Protein AF-A0A524P8Y7-F1 (afdb_monomer)

Mean predicted aligned error: 10.98 Å

Structure (mmCIF, N/CA/C/O backbone):
data_AF-A0A524P8Y7-F1
#
_entry.id   AF-A0A524P8Y7-F1
#
loop_
_atom_site.group_PDB
_atom_site.id
_atom_site.type_symbol
_atom_site.label_atom_id
_atom_site.label_alt_id
_atom_site.label_comp_id
_atom_site.label_asym_id
_atom_site.label_entity_id
_atom_site.label_seq_id
_atom_site.pdbx_PDB_ins_code
_atom_site.Cartn_x
_atom_site.Cartn_y
_atom_site.Cartn_z
_atom_site.occupancy
_atom_site.B_iso_or_equiv
_atom_site.auth_seq_id
_atom_site.auth_comp_id
_atom_site.auth_asym_id
_atom_site.auth_atom_id
_atom_site.pdbx_PDB_model_num
ATOM 1 N N . MET A 1 1 ? 17.507 -34.623 -24.590 1.00 37.56 1 MET A N 1
ATOM 2 C CA . MET A 1 1 ? 16.478 -35.409 -23.875 1.00 37.56 1 MET A CA 1
ATOM 3 C C . MET A 1 1 ? 15.121 -35.000 -24.409 1.00 37.56 1 MET A C 1
ATOM 5 O O . MET A 1 1 ? 14.935 -33.832 -24.714 1.00 37.56 1 MET A O 1
ATOM 9 N N . ALA A 1 2 ? 14.273 -35.985 -24.678 1.00 29.69 2 ALA A N 1
ATOM 10 C CA . ALA A 1 2 ? 13.139 -35.900 -25.587 1.00 29.69 2 ALA A CA 1
ATOM 11 C C . ALA A 1 2 ? 11.908 -35.207 -24.977 1.00 29.69 2 ALA A C 1
ATOM 13 O O . ALA A 1 2 ? 11.572 -35.438 -23.821 1.00 29.69 2 ALA A O 1
ATOM 14 N N . TYR A 1 3 ? 11.228 -34.410 -25.802 1.00 27.30 3 TYR A N 1
ATOM 15 C CA . TYR A 1 3 ? 9.885 -33.879 -25.569 1.00 27.30 3 TYR A CA 1
ATOM 16 C C . TYR A 1 3 ? 8.842 -35.007 -25.638 1.00 27.30 3 TYR A C 1
ATOM 18 O O . TYR A 1 3 ? 8.810 -35.749 -26.621 1.00 27.30 3 TYR A O 1
ATOM 26 N N . ALA A 1 4 ? 7.957 -35.103 -24.643 1.00 31.16 4 ALA A N 1
ATOM 27 C CA . ALA A 1 4 ? 6.797 -35.996 -24.653 1.00 31.16 4 ALA A CA 1
ATOM 28 C C . ALA A 1 4 ? 5.496 -35.195 -24.854 1.00 31.16 4 ALA A C 1
ATOM 30 O O . ALA A 1 4 ? 5.194 -34.278 -24.097 1.00 31.16 4 ALA A O 1
ATOM 31 N N . ARG A 1 5 ? 4.743 -35.548 -25.904 1.00 33.03 5 ARG A N 1
ATOM 32 C CA . ARG A 1 5 ? 3.369 -35.093 -26.189 1.00 33.03 5 ARG A CA 1
ATOM 33 C C . ARG A 1 5 ? 2.336 -35.946 -25.424 1.00 33.03 5 ARG A C 1
ATOM 35 O O . ARG A 1 5 ? 2.629 -37.109 -25.148 1.00 33.03 5 ARG A O 1
ATOM 42 N N . PRO A 1 6 ? 1.124 -35.421 -25.156 1.00 36.06 6 PRO A N 1
ATOM 43 C CA . PRO A 1 6 ? 0.044 -36.150 -24.487 1.00 36.06 6 PRO A CA 1
ATOM 44 C C . PRO A 1 6 ? -0.715 -37.090 -25.448 1.00 36.06 6 PRO A C 1
ATOM 46 O O . PRO A 1 6 ? -0.673 -36.882 -26.667 1.00 36.06 6 PRO A O 1
ATOM 49 N N . PRO A 1 7 ? -1.438 -38.107 -24.938 1.00 39.62 7 PRO A N 1
ATOM 50 C CA . PRO A 1 7 ? -2.218 -39.007 -25.778 1.00 39.62 7 PRO A CA 1
ATOM 51 C C . PRO A 1 7 ? -3.584 -38.421 -26.169 1.00 39.62 7 PRO A C 1
ATOM 53 O O . PRO A 1 7 ? -4.261 -37.763 -25.384 1.00 39.62 7 PRO A O 1
ATOM 56 N N . THR A 1 8 ? -3.993 -38.732 -27.401 1.00 35.16 8 THR A N 1
ATOM 57 C CA . THR A 1 8 ? -5.343 -38.559 -27.959 1.00 35.16 8 THR A CA 1
ATOM 58 C C . THR A 1 8 ? -5.900 -39.922 -28.377 1.00 35.16 8 THR A C 1
ATOM 60 O O . THR A 1 8 ? -5.144 -40.793 -28.807 1.00 35.16 8 THR A O 1
ATOM 63 N N . SER A 1 9 ? -7.218 -40.088 -28.237 1.00 36.25 9 SER A N 1
ATOM 64 C CA . SER A 1 9 ? -8.164 -41.046 -28.867 1.00 36.25 9 SER A CA 1
ATOM 65 C C . SER A 1 9 ? -9.264 -41.335 -27.834 1.00 36.25 9 SER A C 1
ATOM 67 O O . SER A 1 9 ? -8.968 -41.412 -26.651 1.00 36.25 9 SER A O 1
ATOM 69 N N . GLY A 1 10 ? -10.556 -41.460 -28.122 1.00 33.94 10 GLY A N 1
ATOM 70 C CA . GLY A 1 10 ? -11.367 -41.593 -29.334 1.00 33.94 10 GLY A CA 1
ATOM 71 C C . GLY A 1 10 ? -12.770 -42.089 -28.884 1.00 33.94 10 GLY A C 1
ATOM 72 O O . GLY A 1 10 ? -12.918 -42.432 -27.712 1.00 33.94 10 GLY A O 1
ATOM 73 N N . PRO A 1 11 ? -13.808 -42.089 -29.743 1.00 46.72 11 PRO A N 1
ATOM 74 C CA . PRO A 1 11 ? -15.219 -42.031 -29.324 1.00 46.72 11 PRO A CA 1
ATOM 75 C C . PRO A 1 11 ? -15.979 -43.380 -29.334 1.00 46.72 11 PRO A C 1
ATOM 77 O O . PRO A 1 11 ? -15.562 -44.327 -29.993 1.00 46.72 11 PRO A O 1
ATOM 80 N N . GLY A 1 12 ? -17.155 -43.405 -28.685 1.00 30.30 12 GLY A N 1
ATOM 81 C CA . GLY A 1 12 ? -18.181 -44.475 -28.701 1.00 30.30 12 GLY A CA 1
ATOM 82 C C . GLY A 1 12 ? -18.646 -44.796 -27.270 1.00 30.30 12 GLY A C 1
ATOM 83 O O . GLY A 1 12 ? -17.810 -44.876 -26.387 1.00 30.30 12 GLY A O 1
ATOM 84 N N . GLU A 1 13 ? -19.919 -44.916 -26.894 1.00 33.19 13 GLU A N 1
ATOM 85 C CA . GLU A 1 13 ? -21.109 -45.401 -27.594 1.00 33.19 13 GLU A CA 1
ATOM 86 C C . GLU A 1 13 ? -22.388 -44.719 -27.070 1.00 33.19 13 GLU A C 1
ATOM 88 O O . GLU A 1 13 ? -22.480 -44.285 -25.922 1.00 33.19 13 GLU A O 1
ATOM 93 N N . ALA A 1 14 ? -23.403 -44.673 -27.933 1.00 34.66 14 ALA A N 1
ATOM 94 C CA . ALA A 1 14 ? -24.769 -44.299 -27.600 1.00 34.66 14 ALA A CA 1
ATOM 95 C C . ALA A 1 14 ? -25.513 -45.465 -26.926 1.00 34.66 14 ALA A C 1
ATOM 97 O O . ALA A 1 14 ? -25.485 -46.589 -27.422 1.00 34.66 14 ALA A O 1
ATOM 98 N N . VAL A 1 15 ? -26.281 -45.171 -25.874 1.00 36.78 15 VAL A N 1
ATOM 99 C CA . VAL A 1 15 ? -27.328 -46.065 -25.360 1.00 36.78 15 VAL A CA 1
ATOM 100 C C . VAL A 1 15 ? -28.661 -45.336 -25.448 1.00 36.78 15 VAL A C 1
ATOM 102 O O . VAL A 1 15 ? -28.836 -44.240 -24.919 1.00 36.78 15 VAL A O 1
ATOM 105 N N . THR A 1 16 ? -29.602 -45.950 -26.161 1.00 34.72 16 THR A N 1
ATOM 106 C CA . THR A 1 16 ? -30.975 -45.477 -26.334 1.00 34.72 16 THR A CA 1
ATOM 107 C C . THR A 1 16 ? -31.950 -46.239 -25.435 1.00 34.72 16 THR A C 1
ATOM 109 O O . THR A 1 16 ? -31.831 -47.443 -25.235 1.00 34.72 16 THR A O 1
ATOM 112 N N . ALA A 1 17 ? -32.979 -45.491 -25.026 1.00 31.41 17 ALA A N 1
ATOM 113 C CA . ALA A 1 17 ? -34.344 -45.894 -24.680 1.00 31.41 17 ALA A CA 1
ATOM 114 C C . ALA A 1 17 ? -34.622 -46.588 -23.330 1.00 31.41 17 ALA A C 1
ATOM 116 O O . ALA A 1 17 ? -34.314 -47.757 -23.123 1.00 31.41 17 ALA A O 1
ATOM 117 N N . ARG A 1 18 ? -35.479 -45.941 -22.521 1.00 33.25 18 ARG A N 1
ATOM 118 C CA . ARG A 1 18 ? -36.914 -46.294 -22.452 1.00 33.25 18 ARG A CA 1
ATOM 119 C C . ARG A 1 18 ? -37.749 -45.213 -21.757 1.00 33.25 18 ARG A C 1
ATOM 121 O O . ARG A 1 18 ? -37.379 -44.681 -20.719 1.00 33.25 18 ARG A O 1
ATOM 128 N N . CYS A 1 19 ? -38.898 -44.932 -22.370 1.00 31.66 19 CYS A N 1
ATOM 129 C CA . CYS A 1 19 ? -40.010 -44.170 -21.814 1.00 31.66 19 CYS A CA 1
ATOM 130 C C . CYS A 1 19 ? -40.628 -44.896 -20.613 1.00 31.66 19 CYS A C 1
ATOM 132 O O . CYS A 1 19 ? -40.847 -46.104 -20.683 1.00 31.66 19 CYS A O 1
ATOM 134 N N . SER A 1 20 ? -41.031 -44.141 -19.594 1.00 35.34 20 SER A N 1
ATOM 135 C CA . SER A 1 20 ? -42.229 -44.461 -18.818 1.00 35.34 20 SER A CA 1
ATOM 136 C C . SER A 1 20 ? -42.841 -43.176 -18.276 1.00 35.34 20 SER A C 1
ATOM 138 O O . SER A 1 20 ? -42.201 -42.405 -17.566 1.00 35.34 20 SER A O 1
ATOM 140 N N . SER A 1 21 ? -44.077 -42.936 -18.689 1.00 36.38 21 SER A N 1
ATOM 141 C CA . SER A 1 21 ? -44.908 -41.802 -18.316 1.00 36.38 21 SER A CA 1
ATOM 142 C C . SER A 1 21 ? -45.448 -41.981 -16.898 1.00 36.38 21 SER A C 1
ATOM 144 O O . SER A 1 21 ? -46.067 -43.001 -16.607 1.00 36.38 21 SER A O 1
ATOM 146 N N . VAL A 1 22 ? -45.306 -40.962 -16.051 1.00 37.41 22 VAL A N 1
ATOM 147 C CA . VAL A 1 22 ? -46.181 -40.764 -14.889 1.00 37.41 22 VAL A CA 1
ATOM 148 C C . VAL A 1 22 ? -46.621 -39.306 -14.900 1.00 37.41 22 VAL A C 1
ATOM 150 O O . VAL A 1 22 ? -45.844 -38.389 -14.656 1.00 37.41 22 VAL A O 1
ATOM 153 N N . VAL A 1 23 ? -47.884 -39.111 -15.259 1.00 40.53 23 VAL A N 1
ATOM 154 C CA . VAL A 1 23 ? -48.625 -37.856 -15.146 1.00 40.53 23 VAL A CA 1
ATOM 155 C C . VAL A 1 23 ? -49.186 -37.795 -13.735 1.00 40.53 23 VAL A C 1
ATOM 157 O O . VAL A 1 23 ? -50.023 -38.641 -13.434 1.00 40.53 23 VAL A O 1
ATOM 160 N N . THR A 1 24 ? -48.829 -36.808 -12.902 1.00 36.06 24 THR A N 1
ATOM 161 C CA . THR A 1 24 ? -49.796 -36.186 -11.970 1.00 36.06 24 THR A CA 1
ATOM 162 C C . THR A 1 24 ? -49.327 -34.827 -11.417 1.00 36.06 24 THR A C 1
ATOM 164 O O . THR A 1 24 ? -48.249 -34.718 -10.848 1.00 36.06 24 THR A O 1
ATOM 167 N N . ALA A 1 25 ? -50.227 -33.842 -11.539 1.00 35.28 25 ALA A N 1
ATOM 168 C CA . ALA A 1 25 ? -50.437 -32.639 -10.718 1.00 35.28 25 ALA A CA 1
ATOM 169 C C . ALA A 1 25 ? -49.354 -31.536 -10.655 1.00 35.28 25 ALA A C 1
ATOM 171 O O . ALA A 1 25 ? -48.524 -31.496 -9.752 1.00 35.28 25 ALA A O 1
ATOM 172 N N . LEU A 1 26 ? -49.497 -30.525 -11.527 1.00 34.62 26 LEU A N 1
ATOM 173 C CA . LEU A 1 26 ? -49.048 -29.160 -11.228 1.00 34.62 26 LEU A CA 1
ATOM 174 C C . LEU A 1 26 ? -49.989 -28.532 -10.186 1.00 34.62 26 LEU A C 1
ATOM 176 O O . LEU A 1 26 ? -51.157 -28.278 -10.480 1.00 34.62 26 LEU A O 1
ATOM 180 N N . ALA A 1 27 ? -49.462 -28.220 -9.004 1.00 40.09 27 ALA A N 1
ATOM 181 C CA . ALA A 1 27 ? -50.010 -27.184 -8.138 1.00 40.09 27 ALA A CA 1
ATOM 182 C C . ALA A 1 27 ? -49.256 -25.880 -8.433 1.00 40.09 27 ALA A C 1
ATOM 184 O O . ALA A 1 27 ? -48.051 -25.783 -8.205 1.00 40.09 27 ALA A O 1
ATOM 185 N N . ALA A 1 28 ? -49.956 -24.891 -8.987 1.00 38.41 28 ALA A N 1
ATOM 186 C CA . ALA A 1 28 ? -49.413 -23.560 -9.221 1.00 38.41 28 ALA A CA 1
ATOM 187 C C . ALA A 1 28 ? -49.310 -22.811 -7.884 1.00 38.41 28 ALA A C 1
ATOM 189 O O . ALA A 1 28 ? -50.306 -22.308 -7.367 1.00 38.41 28 ALA A O 1
ATOM 190 N N . VAL A 1 29 ? -48.103 -22.739 -7.323 1.00 42.44 29 VAL A N 1
ATOM 191 C CA . VAL A 1 29 ? -47.769 -21.758 -6.288 1.00 42.44 29 VAL A CA 1
ATOM 192 C C . VAL A 1 29 ? -47.323 -20.500 -7.023 1.00 42.44 29 VAL A C 1
ATOM 194 O O . VAL A 1 29 ? -46.252 -20.470 -7.625 1.00 42.44 29 VAL A O 1
ATOM 197 N N . ALA A 1 30 ? -48.170 -19.472 -7.019 1.00 42.19 30 ALA A N 1
ATOM 198 C CA . ALA A 1 30 ? -47.791 -18.139 -7.461 1.00 42.19 30 ALA A CA 1
ATOM 199 C C . ALA A 1 30 ? -46.758 -17.578 -6.471 1.00 42.19 30 ALA A C 1
ATOM 201 O O . ALA A 1 30 ? -47.113 -17.011 -5.438 1.00 42.19 30 ALA A O 1
ATOM 202 N N . ALA A 1 31 ? -45.473 -17.783 -6.758 1.00 40.78 31 ALA A N 1
ATOM 203 C CA . ALA A 1 31 ? -44.409 -17.044 -6.102 1.00 40.78 31 ALA A CA 1
ATOM 204 C C . ALA A 1 31 ? -44.508 -15.591 -6.576 1.00 40.78 31 ALA A C 1
ATOM 206 O O . ALA 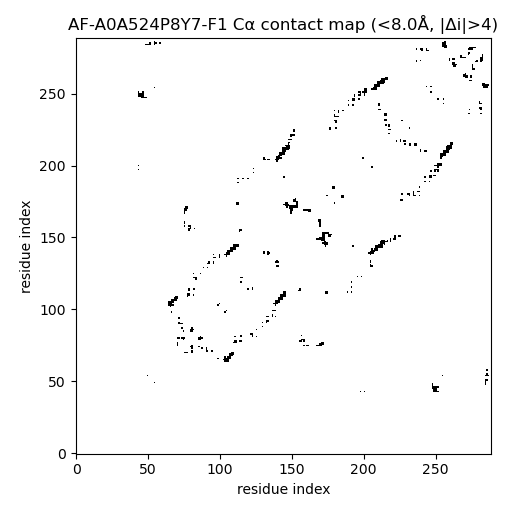A 1 31 ? -44.326 -15.294 -7.756 1.00 40.78 31 ALA A O 1
ATOM 207 N N . LEU A 1 32 ? -44.844 -14.691 -5.653 1.00 44.72 32 LEU A N 1
ATOM 208 C CA . LEU A 1 32 ? -44.665 -13.258 -5.835 1.00 44.72 32 LEU A CA 1
ATOM 209 C C . LEU A 1 32 ? -43.162 -13.012 -6.006 1.00 44.72 32 LEU A C 1
ATOM 211 O O . LEU A 1 32 ? -42.429 -12.884 -5.029 1.00 44.72 32 LEU A O 1
ATOM 215 N N . SER A 1 33 ? -42.695 -12.993 -7.254 1.00 46.38 33 SER A N 1
ATOM 216 C CA . SER A 1 33 ? -41.396 -12.440 -7.617 1.00 46.38 33 SER A CA 1
ATOM 217 C C . SER A 1 33 ? -41.443 -10.941 -7.342 1.00 46.38 33 SER A C 1
ATOM 219 O O . SER A 1 33 ? -41.790 -10.140 -8.206 1.00 46.38 33 SER A O 1
ATOM 221 N N . GLY A 1 34 ? -41.134 -10.564 -6.103 1.00 39.94 34 GLY A N 1
ATOM 222 C CA . GLY A 1 34 ? -40.705 -9.213 -5.801 1.00 39.94 34 GLY A CA 1
ATOM 223 C C . GLY A 1 34 ? -39.405 -8.977 -6.556 1.00 39.94 34 GLY A C 1
ATOM 224 O O . GLY A 1 34 ? -38.362 -9.497 -6.167 1.00 39.94 34 GLY A O 1
ATOM 225 N N . CYS A 1 35 ? -39.471 -8.228 -7.655 1.00 41.00 35 CYS A N 1
ATOM 226 C CA . CYS A 1 35 ? -38.311 -7.548 -8.209 1.00 41.00 35 CYS A CA 1
ATOM 227 C C . CYS A 1 35 ? -37.828 -6.554 -7.150 1.00 41.00 35 CYS A C 1
ATOM 229 O O . CYS A 1 35 ? -38.235 -5.397 -7.143 1.00 41.00 35 CYS A O 1
ATOM 231 N N . GLY A 1 36 ? -37.004 -7.029 -6.218 1.00 39.44 36 GLY A N 1
ATOM 232 C CA . GLY A 1 36 ? -36.140 -6.162 -5.442 1.00 39.44 36 GLY A CA 1
ATOM 233 C C . GLY A 1 36 ? -35.136 -5.579 -6.418 1.00 39.44 36 GLY A C 1
ATOM 234 O O . GLY A 1 36 ? -34.170 -6.241 -6.789 1.00 39.44 36 GLY A O 1
ATOM 235 N N . THR A 1 37 ? -35.400 -4.369 -6.895 1.00 39.19 37 THR A N 1
ATOM 236 C CA . THR A 1 37 ? -34.345 -3.519 -7.425 1.00 39.19 37 THR A CA 1
ATOM 237 C C . THR A 1 37 ? -33.326 -3.383 -6.303 1.00 39.19 37 THR A C 1
ATOM 239 O O . THR A 1 37 ? -33.615 -2.778 -5.274 1.00 39.19 37 THR A O 1
ATOM 242 N N . SER A 1 38 ? -32.167 -4.022 -6.465 1.00 42.78 38 SER A N 1
ATOM 243 C CA . SER A 1 38 ? -30.961 -3.621 -5.752 1.00 42.78 38 SER A CA 1
ATOM 244 C C . SER A 1 38 ? -30.751 -2.161 -6.126 1.00 42.78 38 SER A C 1
ATOM 246 O O . SER A 1 38 ? -30.335 -1.842 -7.236 1.00 42.78 38 SER A O 1
ATOM 248 N N . GLU A 1 39 ? -31.186 -1.272 -5.245 1.00 41.62 39 GLU A N 1
ATOM 249 C CA . GLU A 1 39 ? -30.884 0.141 -5.341 1.00 41.62 39 GLU A CA 1
ATOM 250 C C . GLU A 1 39 ? -29.378 0.219 -5.098 1.00 41.62 39 GLU A C 1
ATOM 252 O O . GLU A 1 39 ? -28.898 -0.058 -3.998 1.00 41.62 39 GLU A O 1
ATOM 257 N N . SER A 1 40 ? -28.615 0.414 -6.175 1.00 51.53 40 SER A N 1
ATOM 258 C CA . SER A 1 40 ? -27.182 0.657 -6.079 1.00 51.53 40 SER A CA 1
ATOM 259 C C . SER A 1 40 ? -26.998 1.848 -5.150 1.00 51.53 40 SER A C 1
ATOM 261 O O . SER A 1 40 ? -27.640 2.880 -5.373 1.00 51.53 40 SER A O 1
ATOM 263 N N . ALA A 1 41 ? -26.163 1.701 -4.121 1.00 55.44 41 ALA A N 1
ATOM 264 C CA . ALA A 1 41 ? -25.809 2.813 -3.252 1.00 55.44 41 ALA A CA 1
ATOM 265 C C . ALA A 1 41 ? -25.418 4.031 -4.115 1.00 55.44 41 ALA A C 1
ATOM 267 O O . ALA A 1 41 ? -24.808 3.845 -5.177 1.00 55.44 41 ALA A O 1
ATOM 268 N N . PRO A 1 42 ? -25.814 5.256 -3.721 1.00 56.44 42 PRO A N 1
ATOM 269 C CA . PRO A 1 42 ? -25.391 6.450 -4.434 1.00 56.44 42 PRO A CA 1
ATOM 270 C C . PRO A 1 42 ? -23.859 6.456 -4.538 1.00 56.44 42 PRO A C 1
ATOM 272 O O . PRO A 1 42 ? -23.190 5.986 -3.613 1.00 56.44 42 PRO A O 1
ATOM 275 N N . PRO A 1 43 ? -23.298 6.928 -5.665 1.00 60.94 43 PRO A N 1
ATOM 276 C CA . PRO A 1 43 ? -21.854 7.013 -5.817 1.00 60.94 43 PRO A CA 1
ATOM 277 C C . PRO A 1 43 ? -21.263 7.831 -4.660 1.00 60.94 43 PRO A C 1
ATOM 279 O O . PRO A 1 43 ? -21.919 8.768 -4.195 1.00 60.94 43 PRO A O 1
ATOM 282 N N . PRO A 1 44 ? -20.060 7.480 -4.178 1.00 70.25 44 PRO A N 1
ATOM 283 C CA . PRO A 1 44 ? -19.445 8.193 -3.072 1.00 70.25 44 PRO A CA 1
ATOM 284 C C . PRO A 1 44 ? -19.302 9.679 -3.411 1.00 70.25 44 PRO A C 1
ATOM 286 O O . PRO A 1 44 ? -18.876 10.042 -4.510 1.00 70.25 44 PRO A O 1
ATOM 289 N N . GLU A 1 45 ? -19.680 10.535 -2.466 1.00 77.50 45 GLU A N 1
ATOM 290 C CA . GLU A 1 45 ? -19.545 11.982 -2.613 1.00 77.50 45 GLU A CA 1
ATOM 291 C C . GLU A 1 45 ? -18.068 12.377 -2.453 1.00 77.50 45 GLU A C 1
ATOM 293 O O . GLU A 1 45 ? -17.437 11.964 -1.475 1.00 77.50 45 GLU A O 1
ATOM 298 N N . PRO A 1 46 ? -17.495 13.174 -3.374 1.00 78.69 46 PRO A N 1
ATOM 299 C CA . PRO A 1 46 ? -16.122 13.646 -3.250 1.00 78.69 46 PRO A CA 1
ATOM 300 C C . PRO A 1 46 ? -15.879 14.369 -1.923 1.00 78.69 46 PRO A C 1
ATOM 302 O O . PRO A 1 46 ? -16.715 15.145 -1.458 1.00 78.69 46 PRO A O 1
ATOM 305 N N . ARG A 1 47 ? -14.703 14.147 -1.333 1.00 78.25 47 ARG A N 1
ATOM 306 C CA . ARG A 1 47 ? -14.296 14.754 -0.064 1.00 78.25 47 ARG A CA 1
ATOM 307 C C . ARG A 1 47 ? -13.188 15.788 -0.269 1.00 78.25 47 ARG A C 1
ATOM 309 O O . ARG A 1 47 ? -12.158 15.489 -0.870 1.00 78.25 47 ARG A O 1
ATOM 316 N N . ASP A 1 48 ? -13.374 16.984 0.283 1.00 74.69 48 ASP A N 1
ATOM 317 C CA . ASP A 1 48 ? -12.330 18.012 0.344 1.00 74.69 48 ASP A CA 1
ATOM 318 C C . ASP A 1 48 ? -11.226 17.648 1.354 1.00 74.69 48 ASP A C 1
ATOM 320 O O . ASP A 1 48 ? -11.423 16.832 2.257 1.00 74.69 48 ASP A O 1
ATOM 324 N N . ARG A 1 49 ? -10.047 18.268 1.218 1.00 73.25 49 ARG A N 1
ATOM 325 C CA . ARG A 1 49 ? -8.938 18.101 2.174 1.00 73.25 49 ARG A CA 1
ATOM 326 C C . ARG A 1 49 ? -9.394 18.456 3.595 1.00 73.25 49 ARG A C 1
ATOM 328 O O . ARG A 1 49 ? -9.944 19.538 3.802 1.00 73.25 49 ARG A O 1
ATOM 335 N N . GLY A 1 50 ? -9.087 17.581 4.556 1.00 68.75 50 GLY A N 1
ATOM 336 C CA . GLY A 1 50 ? -9.400 17.823 5.962 1.00 68.75 50 GLY A CA 1
ATOM 337 C C . GLY A 1 50 ? -8.535 18.920 6.593 1.00 68.75 50 GLY A C 1
ATOM 338 O O . GLY A 1 50 ? -7.405 19.177 6.160 1.00 68.75 50 GLY A O 1
ATOM 339 N N . THR A 1 51 ? -9.053 19.580 7.629 1.00 74.81 51 THR A N 1
ATOM 340 C CA . THR A 1 51 ? -8.262 20.538 8.418 1.00 74.81 51 THR A CA 1
ATOM 341 C C . THR A 1 51 ? -7.342 19.821 9.410 1.00 74.81 51 THR A C 1
ATOM 343 O O . THR A 1 51 ? -7.527 18.649 9.741 1.00 74.81 51 THR A O 1
ATOM 346 N N . VAL A 1 52 ? -6.344 20.539 9.934 1.00 74.44 52 VAL A N 1
ATOM 347 C CA . VAL A 1 52 ? -5.449 20.010 10.979 1.00 74.44 52 VAL A CA 1
ATOM 348 C C . VAL A 1 52 ? -6.239 19.619 12.235 1.00 74.44 52 VAL A C 1
ATOM 350 O O . VAL A 1 52 ? -5.929 18.627 12.888 1.00 74.44 52 VAL A O 1
ATOM 353 N N . GLU A 1 53 ? -7.290 20.362 12.571 1.00 76.62 53 GLU A N 1
ATOM 354 C CA . GLU A 1 53 ? -8.151 20.083 13.720 1.00 76.62 53 GLU A CA 1
ATOM 355 C C . GLU A 1 53 ? -8.973 18.804 13.519 1.00 76.62 53 GLU A C 1
ATOM 357 O O . GLU A 1 53 ? -9.154 18.036 14.467 1.00 76.62 53 GLU A O 1
ATOM 362 N N . GLU A 1 54 ? -9.443 18.542 12.296 1.00 79.19 54 GLU A N 1
ATOM 363 C CA . GLU A 1 54 ? -10.138 17.297 11.954 1.00 79.19 54 GLU A CA 1
ATOM 364 C C . GLU A 1 54 ? -9.197 16.093 12.079 1.00 79.19 54 GLU A C 1
ATOM 366 O O . GLU A 1 54 ? -9.568 15.087 12.686 1.00 79.19 54 GLU A O 1
ATOM 371 N N . ALA A 1 55 ? -7.954 16.233 11.606 1.00 78.00 55 ALA A N 1
ATOM 372 C CA . ALA A 1 55 ? -6.891 15.240 11.760 1.00 78.00 55 ALA A CA 1
ATOM 373 C C . ALA A 1 55 ? -6.622 14.897 13.233 1.00 78.00 55 ALA A C 1
ATOM 375 O O . ALA A 1 55 ? -6.605 13.731 13.634 1.00 78.00 55 ALA A O 1
ATOM 376 N N . GLN A 1 56 ? -6.439 15.932 14.059 1.00 79.69 56 GLN A N 1
ATOM 377 C CA . GLN A 1 56 ? -6.175 15.798 15.491 1.00 79.69 56 GLN A CA 1
ATOM 378 C C . GLN A 1 56 ? -7.361 15.179 16.229 1.00 79.69 56 GLN A C 1
ATOM 380 O O . GLN A 1 56 ? -7.172 14.327 17.097 1.00 79.69 56 GLN A O 1
ATOM 385 N N . THR A 1 57 ? -8.582 15.576 15.868 1.00 86.94 57 THR A N 1
ATOM 386 C CA . THR A 1 57 ? -9.813 15.021 16.441 1.00 86.94 57 THR A CA 1
ATOM 387 C C . THR A 1 57 ? -9.950 13.543 16.100 1.00 86.94 57 THR A C 1
ATOM 389 O O . THR A 1 57 ? -10.235 12.734 16.984 1.00 86.94 57 THR A O 1
ATOM 392 N N . TRP A 1 58 ? -9.700 13.172 14.841 1.00 88.31 58 TRP A N 1
ATOM 393 C CA . TRP A 1 58 ? -9.699 11.776 14.416 1.00 88.31 58 TRP A CA 1
ATOM 394 C C . TRP A 1 58 ? -8.664 10.956 15.190 1.00 88.31 58 TRP A C 1
ATOM 396 O O . TRP A 1 58 ? -9.007 9.889 15.701 1.00 88.31 58 TRP A O 1
ATOM 406 N N . TYR A 1 59 ? -7.434 11.466 15.321 1.00 85.50 59 TYR A N 1
ATOM 407 C CA . TYR A 1 59 ? -6.343 10.773 16.009 1.00 85.50 59 TYR A CA 1
ATOM 408 C C . TYR A 1 59 ? -6.644 10.580 17.499 1.00 85.50 59 TYR A C 1
ATOM 410 O O . TYR A 1 59 ? -6.521 9.472 18.013 1.00 85.50 59 TYR A O 1
ATOM 418 N N . ALA A 1 60 ? -7.128 11.623 18.182 1.00 89.00 60 ALA A N 1
ATOM 419 C CA . ALA A 1 60 ? -7.519 11.555 19.590 1.00 89.00 60 ALA A CA 1
ATOM 420 C C . ALA A 1 60 ? -8.683 10.582 19.862 1.00 89.00 60 ALA A C 1
ATOM 422 O O . ALA A 1 60 ? -8.851 10.134 20.996 1.00 89.00 60 ALA A O 1
ATOM 423 N N . ALA A 1 61 ? -9.484 10.252 18.844 1.00 91.50 61 ALA A N 1
ATOM 424 C CA . ALA A 1 61 ? -10.548 9.257 18.942 1.00 91.50 61 ALA A CA 1
ATOM 425 C C . ALA A 1 61 ? -10.055 7.806 18.777 1.00 91.50 61 ALA A C 1
ATOM 427 O O . ALA A 1 61 ? -10.824 6.877 19.030 1.00 91.50 61 ALA A O 1
ATOM 428 N N . GLN A 1 62 ? -8.803 7.585 18.357 1.00 90.88 62 GLN A N 1
ATOM 429 C CA . GLN A 1 62 ? -8.245 6.243 18.196 1.00 90.88 62 GLN A CA 1
ATOM 430 C C . GLN A 1 62 ? -7.606 5.735 19.500 1.00 90.88 62 GLN A C 1
ATOM 432 O O . GLN A 1 62 ? -7.004 6.515 20.241 1.00 90.88 62 GLN A O 1
ATOM 437 N N . PRO A 1 63 ? -7.655 4.417 19.784 1.00 91.75 63 PRO A N 1
ATOM 438 C CA . PRO A 1 63 ? -6.690 3.823 20.704 1.00 91.75 63 PRO A CA 1
ATOM 439 C C . PRO A 1 63 ? -5.270 4.007 20.153 1.00 91.75 63 PRO A C 1
ATOM 441 O O . PRO A 1 63 ? -5.084 4.213 18.952 1.00 91.75 63 PRO A O 1
ATOM 444 N N . TRP A 1 64 ? -4.258 3.877 21.016 1.00 93.44 64 TRP A N 1
ATOM 445 C CA . TRP A 1 64 ? -2.870 3.895 20.560 1.00 93.44 64 TRP A CA 1
ATOM 446 C C . TRP A 1 64 ? -2.646 2.786 19.524 1.00 93.44 64 TRP A C 1
ATOM 448 O O . TRP A 1 64 ? -2.812 1.605 19.834 1.00 93.44 64 TRP A O 1
ATOM 458 N N . LEU A 1 65 ? -2.326 3.182 18.291 1.00 93.88 65 LEU A N 1
ATOM 459 C CA . LEU A 1 65 ? -2.083 2.267 17.183 1.00 93.88 65 LEU A CA 1
ATOM 460 C C . LEU A 1 65 ? -0.683 1.664 17.332 1.00 93.88 65 LEU A C 1
ATOM 462 O O . LEU A 1 65 ? 0.312 2.383 17.287 1.00 93.88 65 LEU A O 1
ATOM 466 N N . VAL A 1 66 ? -0.615 0.347 17.518 1.00 96.44 66 VAL A N 1
ATOM 467 C CA . VAL A 1 66 ? 0.634 -0.409 17.678 1.00 96.44 66 VAL A CA 1
ATOM 468 C C . VAL A 1 66 ? 0.598 -1.588 16.718 1.00 96.44 66 VAL A C 1
ATOM 470 O O . VAL A 1 66 ? -0.362 -2.360 16.717 1.00 96.44 66 VAL A O 1
ATOM 473 N N . GLY A 1 67 ? 1.618 -1.715 15.873 1.00 97.06 67 GLY A N 1
ATOM 474 C CA . GLY A 1 67 ? 1.588 -2.662 14.766 1.00 97.06 67 GLY A CA 1
ATOM 475 C C . GLY A 1 67 ? 2.906 -2.792 14.023 1.00 97.06 67 GLY A C 1
ATOM 476 O O . GLY A 1 67 ? 3.945 -2.314 14.480 1.00 97.06 67 GLY A O 1
ATOM 477 N N . ALA A 1 68 ? 2.836 -3.425 12.855 1.00 97.56 68 ALA A N 1
ATOM 478 C CA . ALA A 1 68 ? 3.968 -3.636 11.962 1.00 97.56 68 ALA A CA 1
ATOM 479 C C . ALA A 1 68 ? 3.558 -3.491 10.487 1.00 97.56 68 ALA A C 1
ATOM 481 O O . ALA A 1 68 ? 2.372 -3.502 10.148 1.00 97.56 68 ALA A O 1
ATOM 482 N N . ASN A 1 69 ? 4.557 -3.385 9.607 1.00 97.69 69 ASN A N 1
ATOM 483 C CA . ASN A 1 69 ? 4.362 -3.724 8.200 1.00 97.69 69 ASN A CA 1
ATOM 484 C C . ASN A 1 69 ? 4.142 -5.241 8.097 1.00 97.69 69 ASN A C 1
ATOM 486 O O . ASN A 1 69 ? 4.878 -6.001 8.728 1.00 97.69 69 ASN A O 1
ATOM 490 N N . PHE A 1 70 ? 3.148 -5.674 7.325 1.00 98.31 70 PHE A N 1
ATOM 491 C CA . PHE A 1 70 ? 2.763 -7.081 7.235 1.00 98.31 70 PHE A CA 1
ATOM 492 C C . PHE A 1 70 ? 2.902 -7.626 5.813 1.00 98.31 70 PHE A C 1
ATOM 494 O O . PHE A 1 70 ? 2.356 -7.074 4.858 1.00 98.31 70 PHE A O 1
ATOM 501 N N . VAL A 1 71 ? 3.586 -8.763 5.724 1.00 97.25 71 VAL A N 1
ATOM 502 C CA . VAL A 1 71 ? 3.613 -9.708 4.607 1.00 97.25 71 VAL A CA 1
ATOM 503 C C . VAL A 1 71 ? 3.682 -11.102 5.247 1.00 97.25 71 VAL A C 1
ATOM 505 O O . VAL A 1 71 ? 4.424 -11.252 6.224 1.00 97.25 71 VAL A O 1
ATOM 508 N N . PRO A 1 72 ? 2.894 -12.097 4.798 1.00 98.00 72 PRO A N 1
ATOM 509 C CA . PRO A 1 72 ? 2.928 -13.410 5.422 1.00 98.00 72 PRO A CA 1
ATOM 510 C C . PRO A 1 72 ? 4.278 -14.091 5.182 1.00 98.00 72 PRO A C 1
ATOM 512 O O . PRO A 1 72 ? 4.925 -13.847 4.163 1.00 98.00 72 PRO A O 1
ATOM 515 N N . SER A 1 73 ? 4.684 -15.007 6.063 1.00 97.31 73 SER A N 1
ATOM 516 C CA . SER A 1 73 ? 5.955 -15.744 5.902 1.00 97.31 73 SER A CA 1
ATOM 517 C C . SER A 1 73 ? 6.058 -16.597 4.628 1.00 97.31 73 SER A C 1
ATOM 519 O O . SER A 1 73 ? 7.143 -17.078 4.299 1.00 97.31 73 SER A O 1
ATOM 521 N N . THR A 1 74 ? 4.949 -16.782 3.911 1.00 97.56 74 THR A N 1
ATOM 522 C CA . THR A 1 74 ? 4.854 -17.491 2.630 1.00 97.56 74 THR A CA 1
ATOM 523 C C . THR A 1 74 ? 5.009 -16.591 1.406 1.00 97.56 74 THR A C 1
ATOM 525 O O . THR A 1 74 ? 4.921 -17.099 0.294 1.00 97.56 74 THR A O 1
ATOM 528 N N . ALA A 1 75 ? 5.236 -15.285 1.586 1.00 98.00 75 ALA A N 1
ATOM 529 C CA . ALA A 1 75 ? 5.378 -14.334 0.491 1.00 98.00 75 ALA A CA 1
ATOM 530 C C . ALA A 1 75 ? 6.666 -13.504 0.604 1.00 98.00 75 ALA A C 1
ATOM 532 O O . ALA A 1 75 ? 6.956 -12.903 1.638 1.00 98.00 75 ALA A O 1
ATOM 533 N N . VAL A 1 76 ? 7.424 -13.415 -0.489 1.00 97.38 76 VAL A N 1
ATOM 534 C CA . VAL A 1 76 ? 8.639 -12.594 -0.590 1.00 97.38 76 VAL A CA 1
ATOM 535 C C . VAL A 1 76 ? 8.340 -11.120 -0.864 1.00 97.38 76 VAL A C 1
ATOM 537 O O . VAL A 1 76 ? 9.195 -10.265 -0.624 1.00 97.38 76 VAL A O 1
ATOM 540 N N . ASN A 1 77 ? 7.148 -10.821 -1.390 1.00 98.25 77 ASN A N 1
ATOM 541 C CA . ASN A 1 77 ? 6.682 -9.475 -1.707 1.00 98.25 77 ASN A CA 1
ATOM 542 C C . ASN A 1 77 ? 5.146 -9.412 -1.811 1.00 98.25 77 ASN A C 1
ATOM 544 O O . ASN A 1 77 ? 4.432 -10.410 -1.683 1.00 98.25 77 ASN A O 1
ATOM 548 N N . GLN A 1 78 ? 4.629 -8.217 -2.081 1.00 98.06 78 GLN A N 1
ATOM 549 C CA . GLN A 1 78 ? 3.201 -7.954 -2.209 1.00 98.06 78 GLN A CA 1
ATOM 550 C C . GLN A 1 78 ? 2.541 -8.618 -3.439 1.00 98.06 78 GLN A C 1
ATOM 552 O O . GLN A 1 78 ? 1.338 -8.869 -3.410 1.00 98.06 78 GLN A O 1
ATOM 557 N N . LEU A 1 79 ? 3.283 -8.968 -4.500 1.00 98.62 79 LEU A N 1
ATOM 558 C CA . LEU A 1 79 ? 2.729 -9.755 -5.614 1.00 98.62 79 LEU A CA 1
ATOM 559 C C . LEU A 1 79 ? 2.435 -11.188 -5.160 1.00 98.62 79 LEU A C 1
ATOM 561 O O . LEU A 1 79 ? 1.324 -11.680 -5.353 1.00 98.62 79 LEU A O 1
ATOM 565 N N . GLU A 1 80 ? 3.400 -11.844 -4.514 1.00 98.38 80 GLU A N 1
ATOM 566 C CA . GLU A 1 80 ? 3.224 -13.209 -4.009 1.00 98.38 80 GLU A CA 1
ATOM 567 C C . GLU A 1 80 ? 2.137 -13.283 -2.933 1.00 98.38 80 GLU A C 1
ATOM 569 O O . GLU A 1 80 ? 1.339 -14.216 -2.930 1.00 98.38 80 GLU A O 1
ATOM 574 N N . MET A 1 81 ? 2.016 -12.261 -2.084 1.00 98.62 81 MET A N 1
ATOM 575 C CA . MET A 1 81 ? 0.939 -12.211 -1.097 1.00 98.62 81 MET A CA 1
ATOM 576 C C . MET A 1 81 ? -0.453 -12.179 -1.745 1.00 98.62 81 MET A C 1
ATOM 578 O O . MET A 1 81 ? -1.364 -12.845 -1.258 1.00 98.62 81 MET A O 1
ATOM 582 N N . TRP A 1 82 ? -0.654 -11.389 -2.805 1.00 98.81 82 TRP A N 1
ATOM 583 C CA . TRP A 1 82 ? -2.000 -11.023 -3.266 1.00 98.81 82 TRP A CA 1
ATOM 584 C C . TRP A 1 82 ? -2.495 -11.727 -4.530 1.00 98.81 82 TRP A C 1
ATOM 586 O O . TRP A 1 82 ? -3.695 -11.667 -4.822 1.00 98.81 82 TRP A O 1
ATOM 596 N N . GLN A 1 83 ? -1.625 -12.375 -5.301 1.00 98.69 83 GLN A N 1
ATOM 597 C CA . GLN A 1 83 ? -2.048 -13.122 -6.487 1.00 98.69 83 GLN A CA 1
ATOM 598 C C . GLN A 1 83 ? -2.888 -14.346 -6.113 1.00 98.69 83 GLN A C 1
ATOM 600 O O . GLN A 1 83 ? -2.654 -15.005 -5.106 1.00 98.69 83 GLN A O 1
ATOM 605 N N . GLU A 1 84 ? -3.864 -14.686 -6.959 1.00 98.44 84 GLU A N 1
ATOM 606 C CA . GLU A 1 84 ? -4.779 -15.807 -6.702 1.00 98.44 84 GLU A CA 1
ATOM 607 C C . GLU A 1 84 ? -4.044 -17.135 -6.475 1.00 98.44 84 GLU A C 1
ATOM 609 O O . GLU A 1 84 ? -4.426 -17.903 -5.597 1.00 98.44 84 GLU A O 1
ATOM 614 N N . ALA A 1 85 ? -2.982 -17.387 -7.243 1.00 98.25 85 ALA A N 1
ATOM 615 C CA . ALA A 1 85 ? -2.242 -18.643 -7.195 1.00 98.25 85 ALA A CA 1
ATOM 616 C C . ALA A 1 85 ? -1.475 -18.865 -5.879 1.00 98.25 85 ALA A C 1
ATOM 618 O O . ALA A 1 85 ? -1.156 -20.009 -5.563 1.00 98.25 85 ALA A O 1
ATOM 619 N N . THR A 1 86 ? -1.170 -17.796 -5.139 1.00 98.44 86 THR A N 1
ATOM 620 C CA . THR A 1 86 ? -0.263 -17.813 -3.978 1.00 98.44 86 THR A CA 1
ATOM 621 C C . THR A 1 86 ? -0.896 -17.253 -2.699 1.00 98.44 86 THR A C 1
ATOM 623 O O . THR A 1 86 ? -0.294 -17.350 -1.636 1.00 98.44 86 THR A O 1
ATOM 626 N N . TYR A 1 87 ? -2.123 -16.720 -2.763 1.00 98.69 87 TYR A N 1
ATOM 627 C CA . TYR A 1 87 ? -2.839 -16.193 -1.599 1.00 98.69 87 TYR A CA 1
ATOM 628 C C . TYR A 1 87 ? -3.110 -17.284 -0.546 1.00 98.69 87 TYR A C 1
ATOM 630 O O . TYR A 1 87 ? -3.987 -18.135 -0.720 1.00 98.69 87 TYR A O 1
ATOM 638 N N . ASP A 1 88 ? -2.386 -17.221 0.573 1.00 98.75 88 ASP A N 1
ATOM 639 C CA . ASP A 1 88 ? -2.461 -18.177 1.683 1.00 98.75 88 ASP A CA 1
ATOM 640 C C . ASP A 1 88 ? -3.173 -17.572 2.906 1.00 98.75 88 ASP A C 1
ATOM 642 O O . ASP A 1 88 ? -2.557 -17.019 3.821 1.00 98.75 88 ASP A O 1
ATOM 646 N N . GLU A 1 89 ? -4.504 -17.684 2.925 1.00 98.69 89 GLU A N 1
ATOM 647 C CA . GLU A 1 89 ? -5.332 -17.190 4.035 1.00 98.69 89 GLU A CA 1
ATOM 648 C C . GLU A 1 89 ? -5.042 -17.896 5.366 1.00 98.69 89 GLU A C 1
ATOM 650 O O . GLU A 1 89 ? -5.151 -17.267 6.416 1.00 98.69 89 GLU A O 1
ATOM 655 N N . GLU A 1 90 ? -4.672 -19.180 5.346 1.00 98.75 90 GLU A N 1
ATOM 656 C CA . GLU A 1 90 ? -4.417 -19.948 6.569 1.00 98.75 90 GLU A CA 1
ATOM 657 C C . GLU A 1 90 ? -3.177 -19.415 7.294 1.00 98.75 90 GLU A C 1
ATOM 659 O O . GLU A 1 90 ? -3.192 -19.216 8.512 1.00 98.75 90 GLU A O 1
ATOM 664 N N . THR A 1 91 ? -2.107 -19.134 6.546 1.00 98.81 91 THR A N 1
ATOM 665 C CA . THR A 1 91 ? -0.908 -18.505 7.108 1.00 98.81 91 THR A CA 1
ATOM 666 C C . THR A 1 91 ? -1.183 -17.076 7.566 1.00 98.81 91 THR A C 1
ATOM 668 O O . THR A 1 91 ? -0.761 -16.713 8.665 1.00 98.81 91 THR A O 1
ATOM 671 N N . ILE A 1 92 ? -1.935 -16.290 6.787 1.00 98.94 92 ILE A N 1
ATOM 672 C CA . ILE A 1 92 ? -2.335 -14.930 7.174 1.00 98.94 92 ILE A CA 1
ATOM 673 C C . ILE A 1 92 ? -3.109 -14.939 8.503 1.00 98.94 92 ILE A C 1
ATOM 675 O O . ILE A 1 92 ? -2.785 -14.165 9.401 1.00 98.94 92 ILE A O 1
ATOM 679 N N . ASP A 1 93 ? -4.097 -15.825 8.661 1.00 98.88 93 ASP A N 1
ATOM 680 C CA . ASP A 1 93 ? -4.901 -15.947 9.886 1.00 98.88 93 ASP A CA 1
ATOM 681 C C . ASP A 1 93 ? -4.039 -16.307 11.099 1.00 98.88 93 ASP A C 1
ATOM 683 O O . ASP A 1 93 ? -4.136 -15.670 12.148 1.00 98.88 93 ASP A O 1
ATOM 687 N N . ARG A 1 94 ? -3.134 -17.278 10.940 1.00 98.88 94 ARG A N 1
ATOM 688 C CA . ARG A 1 94 ? -2.202 -17.691 11.995 1.00 98.88 94 ARG A CA 1
ATOM 689 C C . ARG A 1 94 ? -1.278 -16.553 12.436 1.00 98.88 94 ARG A C 1
ATOM 691 O O . ARG A 1 94 ? -1.058 -16.373 13.630 1.00 98.88 94 ARG A O 1
ATOM 698 N N . GLU A 1 95 ? -0.721 -15.801 11.494 1.00 98.88 95 GLU A N 1
ATOM 699 C CA . GLU A 1 95 ? 0.259 -14.755 11.803 1.00 98.88 95 GLU A CA 1
ATOM 700 C C . GLU A 1 95 ? -0.389 -13.484 12.355 1.00 98.88 95 GLU A C 1
ATOM 702 O O . GLU A 1 95 ? 0.166 -12.854 13.258 1.00 98.88 95 GLU A O 1
ATOM 707 N N . LEU A 1 96 ? -1.596 -13.145 11.896 1.00 98.88 96 LEU A N 1
ATOM 708 C CA . LEU A 1 96 ? -2.393 -12.083 12.506 1.00 98.88 96 LEU A CA 1
ATOM 709 C C . LEU A 1 96 ? -2.842 -12.455 13.926 1.00 98.88 96 LEU A C 1
ATOM 711 O O . LEU A 1 96 ? -2.845 -11.585 14.797 1.00 98.88 96 LEU A O 1
ATOM 715 N N . ALA A 1 97 ? -3.121 -13.735 14.200 1.00 98.81 97 ALA A N 1
ATOM 716 C CA . ALA A 1 97 ? -3.365 -14.203 15.564 1.00 98.81 97 ALA A CA 1
ATOM 717 C C . ALA A 1 97 ? -2.139 -13.978 16.469 1.00 98.81 97 ALA A C 1
ATOM 719 O O . ALA A 1 97 ? -2.272 -13.413 17.553 1.00 98.81 97 ALA A O 1
ATOM 720 N N . TRP A 1 98 ? -0.932 -14.344 16.016 1.00 98.75 98 TRP A N 1
ATOM 721 C CA . TRP A 1 98 ? 0.304 -14.093 16.775 1.00 98.75 98 TRP A CA 1
ATOM 722 C C . TRP A 1 98 ? 0.550 -12.604 17.024 1.00 98.75 98 TRP A C 1
ATOM 724 O O . TRP A 1 98 ? 0.963 -12.217 18.117 1.00 98.75 98 TRP A O 1
ATOM 734 N N . ALA A 1 99 ? 0.282 -11.757 16.030 1.00 98.50 99 ALA A N 1
ATOM 735 C CA . ALA A 1 99 ? 0.394 -10.316 16.191 1.00 98.50 99 ALA A CA 1
ATOM 736 C C . ALA A 1 99 ? -0.575 -9.769 17.253 1.00 98.50 99 ALA A C 1
ATOM 738 O O . ALA A 1 99 ? -0.180 -8.962 18.099 1.00 98.50 99 ALA A O 1
ATOM 739 N N . ALA A 1 100 ? -1.825 -10.233 17.247 1.00 98.50 100 ALA A N 1
ATOM 740 C CA . ALA A 1 100 ? -2.805 -9.854 18.257 1.00 98.50 100 ALA A CA 1
ATOM 741 C C . ALA A 1 100 ? -2.402 -10.340 19.662 1.00 98.50 100 ALA A C 1
ATOM 743 O O . ALA A 1 100 ? -2.532 -9.591 20.631 1.00 98.50 100 ALA A O 1
ATOM 744 N N . GLU A 1 101 ? -1.841 -11.550 19.788 1.00 98.44 101 GLU A N 1
ATOM 745 C CA . GLU A 1 101 ? -1.349 -12.099 21.064 1.00 98.44 101 GLU A CA 1
ATOM 746 C C . GLU A 1 101 ? -0.253 -11.236 21.710 1.00 98.44 101 GLU A C 1
ATOM 748 O O . GLU A 1 101 ? -0.208 -11.120 22.938 1.00 98.44 101 GLU A O 1
ATOM 753 N N . ILE A 1 102 ? 0.606 -10.596 20.908 1.00 97.69 102 ILE A N 1
ATOM 754 C CA . ILE A 1 102 ? 1.637 -9.667 21.406 1.00 97.69 102 ILE A CA 1
ATOM 755 C C . ILE A 1 102 ? 1.137 -8.223 21.570 1.00 97.69 102 ILE A C 1
ATOM 757 O O . ILE A 1 102 ? 1.911 -7.345 21.954 1.00 97.69 102 ILE A O 1
ATOM 761 N N . GLY A 1 103 ? -0.153 -7.976 21.330 1.00 97.38 103 GLY A N 1
ATOM 762 C CA . GLY A 1 103 ? -0.815 -6.697 21.580 1.00 97.38 103 GLY A CA 1
ATOM 763 C C . GLY A 1 103 ? -0.838 -5.730 20.397 1.00 97.38 103 GLY A C 1
ATOM 764 O O . GLY A 1 103 ? -1.140 -4.553 20.603 1.00 97.38 103 GLY A O 1
ATOM 765 N N . PHE A 1 104 ? -0.532 -6.181 19.176 1.00 98.56 104 PHE A N 1
ATOM 766 C CA . PHE A 1 104 ? -0.739 -5.350 17.990 1.00 98.56 104 PHE A CA 1
ATOM 767 C C . PHE A 1 104 ? -2.229 -5.219 17.668 1.00 98.56 104 PHE A C 1
ATOM 769 O O . PHE A 1 104 ? -2.996 -6.171 17.780 1.00 98.56 104 PHE A O 1
ATOM 776 N N . ASN A 1 105 ? -2.630 -4.020 17.254 1.00 98.19 105 ASN A N 1
ATOM 777 C CA . ASN A 1 105 ? -4.008 -3.673 16.897 1.00 98.19 105 ASN A CA 1
ATOM 778 C C . ASN A 1 105 ? -4.118 -3.003 15.519 1.00 98.19 105 ASN A C 1
ATOM 780 O O . ASN A 1 105 ? -5.210 -2.612 15.096 1.00 98.19 105 ASN A O 1
ATOM 784 N N . THR A 1 106 ? -2.994 -2.856 14.818 1.00 98.44 106 THR A N 1
ATOM 785 C CA . THR A 1 106 ? -2.952 -2.330 13.459 1.00 98.44 106 THR A CA 1
ATOM 786 C C . THR A 1 106 ? -1.910 -3.056 12.615 1.00 98.44 106 THR A C 1
ATOM 788 O O . THR A 1 106 ? -0.910 -3.539 13.147 1.00 98.44 106 THR A O 1
ATOM 791 N N . MET A 1 107 ? -2.123 -3.115 11.303 1.00 98.69 107 MET A N 1
ATOM 792 C CA . MET A 1 107 ? -1.137 -3.590 10.329 1.00 98.69 107 MET A CA 1
ATOM 793 C C . MET A 1 107 ? -1.069 -2.654 9.134 1.00 98.69 107 MET A C 1
ATOM 795 O O . MET A 1 107 ? -2.105 -2.259 8.601 1.00 98.69 107 MET A O 1
ATOM 799 N N . ARG A 1 108 ? 0.148 -2.340 8.686 1.00 98.56 108 ARG A N 1
ATOM 800 C CA . ARG A 1 108 ? 0.397 -1.629 7.429 1.00 98.56 108 ARG A CA 1
ATOM 801 C C . ARG A 1 108 ? 0.676 -2.648 6.327 1.00 98.56 108 ARG A C 1
ATOM 803 O O . ARG A 1 108 ? 1.629 -3.415 6.421 1.00 98.56 108 ARG A O 1
ATOM 810 N N . VAL A 1 109 ? -0.192 -2.704 5.323 1.00 98.81 109 VAL A N 1
ATOM 811 C CA . VAL A 1 109 ? -0.252 -3.799 4.346 1.00 98.81 109 VAL A CA 1
ATOM 812 C C . VAL A 1 109 ? -0.172 -3.231 2.940 1.00 98.81 109 VAL A C 1
ATOM 814 O O . VAL A 1 109 ? -0.959 -2.362 2.569 1.00 98.81 109 VAL A O 1
ATOM 817 N N . PHE A 1 110 ? 0.773 -3.736 2.155 1.00 98.75 110 PHE A N 1
ATOM 818 C CA . PHE A 1 110 ? 1.085 -3.207 0.834 1.00 98.75 110 PHE A CA 1
ATOM 819 C C . PHE A 1 110 ? 0.272 -3.898 -0.246 1.00 98.75 110 PHE A C 1
ATOM 821 O O . PHE A 1 110 ? 0.180 -5.123 -0.278 1.00 98.75 110 PHE A O 1
ATOM 828 N N . LEU A 1 111 ? -0.317 -3.098 -1.124 1.00 98.88 111 LEU A N 1
ATOM 829 C CA . LEU A 1 111 ? -1.037 -3.518 -2.314 1.00 98.88 111 LEU A CA 1
ATOM 830 C C . LEU A 1 111 ? -0.136 -3.365 -3.553 1.00 98.88 111 LEU A C 1
ATOM 832 O O . LEU A 1 111 ? 0.971 -2.836 -3.464 1.00 98.88 111 LEU A O 1
ATOM 836 N N . HIS A 1 112 ? -0.579 -3.858 -4.712 1.00 98.81 112 HIS A N 1
ATOM 837 C CA . HIS A 1 112 ? 0.178 -3.707 -5.956 1.00 98.81 112 HIS A CA 1
ATOM 838 C C . HIS A 1 112 ? -0.729 -3.584 -7.185 1.00 98.81 112 HIS A C 1
ATOM 840 O O . HIS A 1 112 ? -1.622 -4.405 -7.421 1.00 98.81 112 HIS A O 1
ATOM 846 N N . ASP A 1 113 ? -0.427 -2.596 -8.029 1.00 98.81 113 ASP A N 1
ATOM 847 C CA . ASP A 1 113 ? -1.136 -2.304 -9.281 1.00 98.81 113 ASP A CA 1
ATOM 848 C C . ASP A 1 113 ? -1.178 -3.478 -10.283 1.00 98.81 113 ASP A C 1
ATOM 850 O O . ASP A 1 113 ? -2.180 -3.661 -10.977 1.00 98.81 113 ASP A O 1
ATOM 854 N N . LEU A 1 114 ? -0.145 -4.327 -10.349 1.00 98.81 114 LEU A N 1
ATOM 855 C CA . LEU A 1 114 ? -0.124 -5.455 -11.286 1.00 98.81 114 LEU A CA 1
ATOM 856 C C . LEU A 1 114 ? -1.109 -6.567 -10.902 1.00 98.81 114 LEU A C 1
ATOM 858 O O . LEU A 1 114 ? -1.654 -7.225 -11.790 1.00 98.81 114 LEU A O 1
ATOM 862 N N . VAL A 1 115 ? -1.387 -6.752 -9.606 1.00 98.75 115 VAL A N 1
ATOM 863 C CA . VAL A 1 115 ? -2.413 -7.706 -9.149 1.00 98.75 115 VAL A CA 1
ATOM 864 C C . VAL A 1 115 ? -3.797 -7.198 -9.534 1.00 98.75 115 VAL A C 1
ATOM 866 O O . VAL A 1 115 ? -4.616 -7.965 -10.041 1.00 98.75 115 VAL A O 1
ATOM 869 N N . TRP A 1 116 ? -4.025 -5.890 -9.377 1.00 98.81 116 TRP A N 1
ATOM 870 C CA . TRP A 1 116 ? -5.230 -5.234 -9.876 1.00 98.81 116 TRP A CA 1
ATOM 871 C C . TRP A 1 116 ? -5.378 -5.408 -11.386 1.00 98.81 116 TRP A C 1
ATOM 873 O O . TRP A 1 116 ? -6.420 -5.852 -11.850 1.00 98.81 116 TRP A O 1
ATOM 883 N N . LYS A 1 117 ? -4.332 -5.113 -12.164 1.00 98.56 117 LYS A N 1
ATOM 884 C CA . LYS A 1 117 ? -4.357 -5.220 -13.629 1.00 98.56 117 LYS A CA 1
ATOM 885 C C . LYS A 1 117 ? -4.715 -6.628 -14.117 1.00 98.56 117 LYS A C 1
ATOM 887 O O . LYS A 1 117 ? -5.349 -6.758 -15.163 1.00 98.56 117 LYS A O 1
ATOM 892 N N . ALA A 1 118 ? -4.301 -7.663 -13.387 1.00 98.31 118 ALA A N 1
ATOM 893 C CA . ALA A 1 118 ? -4.562 -9.053 -13.741 1.00 98.31 118 ALA A CA 1
ATOM 894 C C . ALA A 1 118 ? -5.993 -9.509 -13.398 1.00 98.31 118 ALA A C 1
ATOM 896 O O . ALA A 1 118 ? -6.635 -10.164 -14.218 1.00 98.31 118 ALA A O 1
ATOM 897 N N . ASP A 1 119 ? -6.484 -9.185 -12.200 1.00 98.44 119 ASP A N 1
ATOM 898 C CA . ASP A 1 119 ? -7.766 -9.675 -11.675 1.00 98.44 119 ASP A CA 1
ATOM 899 C C . ASP A 1 119 ? -8.358 -8.680 -10.653 1.00 98.44 119 ASP A C 1
ATOM 901 O O . ASP A 1 119 ? -8.253 -8.907 -9.444 1.00 98.44 119 ASP A O 1
ATOM 905 N N . PRO A 1 120 ? -8.992 -7.574 -11.101 1.00 98.56 120 PRO A N 1
ATOM 906 C CA . PRO A 1 120 ? -9.521 -6.548 -10.198 1.00 98.56 120 PRO A CA 1
ATOM 907 C C . PRO A 1 120 ? -10.533 -7.109 -9.193 1.00 98.56 120 PRO A C 1
ATOM 909 O O . PRO A 1 120 ? -10.427 -6.900 -7.987 1.00 98.56 120 PRO A O 1
ATOM 912 N N . GLU A 1 121 ? -11.501 -7.882 -9.685 1.00 98.75 121 GLU A N 1
ATOM 913 C CA . GLU A 1 121 ? -12.602 -8.405 -8.877 1.00 98.75 121 GLU A CA 1
ATOM 914 C C . GLU A 1 121 ? -12.132 -9.445 -7.860 1.00 98.75 121 GLU A C 1
ATOM 916 O O . GLU A 1 121 ? -12.561 -9.437 -6.704 1.00 98.75 121 GLU A O 1
ATOM 921 N N . GLY A 1 122 ? -11.256 -10.371 -8.260 1.00 98.81 122 GLY A N 1
ATOM 922 C CA . GLY A 1 122 ? -10.686 -11.312 -7.307 1.00 98.81 122 GLY A CA 1
ATOM 923 C C . GLY A 1 122 ? -9.718 -10.645 -6.345 1.00 98.81 122 GLY A C 1
ATOM 924 O O . GLY A 1 122 ? -9.683 -11.047 -5.181 1.00 98.81 122 GLY A O 1
ATOM 925 N N . TYR A 1 123 ? -9.015 -9.588 -6.760 1.00 98.88 123 TYR A N 1
ATOM 926 C CA . TYR A 1 123 ? -8.163 -8.835 -5.852 1.00 98.88 123 TYR A CA 1
ATOM 927 C C . TYR A 1 123 ? -8.984 -8.162 -4.750 1.00 98.88 123 TYR A C 1
ATOM 929 O O . TYR A 1 123 ? -8.695 -8.361 -3.570 1.00 98.88 123 TYR A O 1
ATOM 937 N N . LEU A 1 124 ? -10.083 -7.488 -5.106 1.00 98.94 124 LEU A N 1
ATOM 938 C CA . LEU A 1 124 ? -11.017 -6.915 -4.132 1.00 98.94 124 LEU A CA 1
ATOM 939 C C . LEU A 1 124 ? -11.593 -7.978 -3.188 1.00 98.94 124 LEU A C 1
ATOM 941 O O . LEU A 1 124 ? -11.677 -7.741 -1.985 1.00 98.94 124 LEU A O 1
ATOM 945 N N . ARG A 1 125 ? -11.938 -9.174 -3.688 1.00 98.94 125 ARG A N 1
ATOM 946 C CA . ARG A 1 125 ? -12.378 -10.287 -2.823 1.00 98.94 125 ARG A CA 1
ATOM 947 C C . ARG A 1 125 ? -11.289 -10.738 -1.848 1.00 98.94 125 ARG A C 1
ATOM 949 O O . ARG A 1 125 ? -11.604 -11.049 -0.705 1.00 98.94 125 ARG A O 1
ATOM 956 N N . ARG A 1 126 ? -10.024 -10.794 -2.272 1.00 98.88 126 ARG A N 1
ATOM 957 C CA . ARG A 1 126 ? -8.896 -11.163 -1.398 1.00 98.88 126 ARG A CA 1
ATOM 958 C C . ARG A 1 126 ? -8.620 -10.085 -0.348 1.00 98.88 126 ARG A C 1
ATOM 960 O O . ARG A 1 126 ? -8.398 -10.436 0.807 1.00 98.88 126 ARG A O 1
ATOM 967 N N . ILE A 1 127 ? -8.712 -8.802 -0.705 1.00 98.94 127 ILE A N 1
ATOM 968 C CA . ILE A 1 127 ? -8.627 -7.693 0.261 1.00 98.94 127 ILE A CA 1
ATOM 969 C C . ILE A 1 127 ? -9.766 -7.801 1.284 1.00 98.94 127 ILE A C 1
ATOM 971 O O . ILE A 1 127 ? -9.509 -7.771 2.481 1.00 98.94 127 ILE A O 1
ATOM 975 N N . ASP A 1 128 ? -11.008 -8.020 0.842 1.00 98.94 128 ASP A N 1
ATOM 976 C CA . ASP A 1 128 ? -12.169 -8.167 1.733 1.00 98.94 128 ASP A CA 1
ATOM 977 C C . ASP A 1 128 ? -12.014 -9.343 2.716 1.00 98.94 128 ASP A C 1
ATOM 979 O O . ASP A 1 128 ? -12.296 -9.212 3.912 1.00 98.94 128 ASP A O 1
ATOM 983 N N . ARG A 1 129 ? -11.497 -10.479 2.227 1.00 98.88 129 ARG A N 1
ATOM 984 C CA . ARG A 1 129 ? -11.159 -11.649 3.049 1.00 98.88 129 ARG A CA 1
ATOM 985 C C . ARG A 1 129 ? -10.069 -11.332 4.069 1.00 98.88 129 ARG A C 1
ATOM 987 O O . ARG A 1 129 ? -10.267 -11.601 5.250 1.00 98.88 129 ARG A O 1
ATOM 994 N N . PHE A 1 130 ? -8.975 -10.700 3.641 1.00 98.94 130 PHE A N 1
ATOM 995 C CA . PHE A 1 130 ? -7.892 -10.266 4.525 1.00 98.94 130 PHE A CA 1
ATOM 996 C C . PHE A 1 130 ? -8.400 -9.332 5.630 1.00 98.94 130 PHE A C 1
ATOM 998 O O . PHE A 1 130 ? -8.140 -9.576 6.806 1.00 98.94 130 PHE A O 1
ATOM 1005 N N . LEU A 1 131 ? -9.184 -8.309 5.273 1.00 98.94 131 LEU A N 1
ATOM 1006 C CA . LEU A 1 131 ? -9.801 -7.394 6.235 1.00 98.94 131 LEU A CA 1
ATOM 1007 C C . LEU A 1 131 ? -10.692 -8.157 7.224 1.00 98.94 131 LEU A C 1
ATOM 1009 O O . LEU A 1 131 ? -10.669 -7.881 8.418 1.00 98.94 131 LEU A O 1
ATOM 1013 N N . GLY A 1 132 ? -11.457 -9.145 6.750 1.00 98.94 132 GLY A N 1
ATOM 1014 C CA . GLY A 1 132 ? -12.285 -10.001 7.602 1.00 98.94 132 GLY A CA 1
ATOM 1015 C C . GLY A 1 132 ? -11.480 -10.913 8.530 1.00 98.94 132 GLY A C 1
ATOM 1016 O O . GLY A 1 132 ? -11.954 -11.245 9.610 1.00 98.94 132 GLY A O 1
ATOM 1017 N N . VAL A 1 133 ? -10.276 -11.328 8.136 1.00 98.88 133 VAL A N 1
ATOM 1018 C CA . VAL A 1 133 ? -9.346 -12.072 8.998 1.00 98.88 133 VAL A CA 1
ATOM 1019 C C . VAL A 1 133 ? -8.760 -11.151 10.068 1.00 98.88 133 VAL A C 1
ATOM 1021 O O . VAL A 1 133 ? -8.837 -11.477 11.249 1.00 98.88 133 VAL A O 1
ATOM 1024 N N . ALA A 1 134 ? -8.241 -9.986 9.675 1.00 98.88 134 ALA A N 1
ATOM 1025 C CA . ALA A 1 134 ? -7.668 -9.006 10.596 1.00 98.88 134 ALA A CA 1
ATOM 1026 C C . ALA A 1 134 ? -8.681 -8.546 11.658 1.00 98.88 134 ALA A C 1
ATOM 1028 O O . ALA A 1 134 ? -8.369 -8.539 12.849 1.00 98.88 134 ALA A O 1
ATOM 1029 N N . ASP A 1 135 ? -9.920 -8.268 11.248 1.00 98.81 135 ASP A N 1
ATOM 1030 C CA . ASP A 1 135 ? -10.994 -7.832 12.144 1.00 98.81 135 ASP A CA 1
ATOM 1031 C C . ASP A 1 135 ? -11.340 -8.880 13.216 1.00 98.81 135 ASP A C 1
ATOM 1033 O O . ASP A 1 135 ? -11.518 -8.534 14.384 1.00 98.81 135 ASP A O 1
ATOM 1037 N N . ARG A 1 136 ? -11.326 -10.182 12.875 1.00 98.69 136 ARG A N 1
ATOM 1038 C CA . ARG A 1 136 ? -11.521 -11.263 13.866 1.00 98.69 136 ARG A CA 1
ATOM 1039 C C . ARG A 1 136 ? -10.459 -11.265 14.964 1.00 98.69 136 ARG A C 1
ATOM 1041 O O . ARG A 1 136 ? -10.755 -11.697 16.076 1.00 98.69 136 ARG A O 1
ATOM 1048 N N . HIS A 1 137 ? -9.258 -10.778 14.659 1.00 98.69 137 HIS A N 1
ATOM 1049 C CA . HIS A 1 137 ? -8.150 -10.634 15.606 1.00 98.69 137 HIS A CA 1
ATOM 1050 C C . HIS A 1 137 ? -8.091 -9.242 16.252 1.00 98.69 137 HIS A C 1
ATOM 1052 O O . HIS A 1 137 ? -7.173 -8.958 17.015 1.00 98.69 137 HIS A O 1
ATOM 1058 N N . GLY A 1 138 ? -9.067 -8.365 15.980 1.00 98.25 138 GLY A N 1
ATOM 1059 C CA . GLY A 1 138 ? -9.100 -6.998 16.505 1.00 98.25 138 GLY A CA 1
ATOM 1060 C C . GLY A 1 138 ? -8.048 -6.073 15.885 1.00 98.25 138 GLY A C 1
ATOM 1061 O O . GLY A 1 138 ? -7.669 -5.074 16.500 1.00 98.25 138 GLY A O 1
ATOM 1062 N N . ILE A 1 139 ? -7.566 -6.404 14.686 1.00 98.75 139 ILE A N 1
ATOM 1063 C CA . ILE A 1 139 ? -6.547 -5.653 13.956 1.00 98.75 139 ILE A CA 1
ATOM 1064 C C . ILE A 1 139 ? -7.222 -4.837 12.855 1.00 98.75 139 ILE A C 1
ATOM 1066 O O . ILE A 1 139 ? -7.901 -5.384 11.986 1.00 98.75 139 ILE A O 1
ATOM 1070 N N . ARG A 1 140 ? -6.992 -3.522 12.854 1.00 98.31 140 ARG A N 1
ATOM 1071 C CA . ARG A 1 140 ? -7.381 -2.645 11.739 1.00 98.31 140 ARG A CA 1
ATOM 1072 C C . ARG A 1 140 ? -6.232 -2.468 10.754 1.00 98.31 140 ARG A C 1
ATOM 1074 O O . ARG A 1 140 ? -5.070 -2.649 11.102 1.00 98.31 140 ARG A O 1
ATOM 1081 N N . VAL A 1 141 ? -6.546 -2.125 9.513 1.00 98.75 141 VAL A N 1
ATOM 1082 C CA . VAL A 1 141 ? -5.579 -2.206 8.414 1.00 98.75 141 VAL A CA 1
ATOM 1083 C C . VAL A 1 141 ? -5.337 -0.837 7.799 1.00 98.75 141 VAL A C 1
ATOM 1085 O O . VAL A 1 141 ? -6.273 -0.130 7.435 1.00 98.75 141 VAL A O 1
ATOM 1088 N N . MET A 1 142 ? -4.069 -0.462 7.681 1.00 98.44 142 MET A N 1
ATOM 1089 C CA . MET A 1 142 ? -3.620 0.618 6.814 1.00 98.44 142 MET A CA 1
ATOM 1090 C C . MET A 1 142 ? -3.210 0.011 5.475 1.00 98.44 142 MET A C 1
ATOM 1092 O O . MET A 1 142 ? -2.317 -0.835 5.437 1.00 98.44 142 MET A O 1
ATOM 1096 N N . LEU A 1 143 ? -3.865 0.420 4.391 1.00 98.75 143 LEU A N 1
ATOM 1097 C CA . LEU A 1 143 ? -3.601 -0.107 3.051 1.00 98.75 143 LEU A CA 1
ATOM 1098 C C . LEU A 1 143 ? -2.687 0.843 2.279 1.00 98.75 143 LEU A C 1
ATOM 1100 O O . LEU A 1 143 ? -3.011 2.024 2.158 1.00 98.75 143 LEU A O 1
ATOM 1104 N N . VAL A 1 144 ? -1.571 0.317 1.766 1.00 98.69 144 VAL A N 1
ATOM 1105 C CA . VAL A 1 144 ? -0.552 1.073 1.024 1.00 98.69 144 VAL A CA 1
ATOM 1106 C C . VAL A 1 144 ? -0.691 0.817 -0.477 1.00 98.69 144 VAL A C 1
ATOM 1108 O O . VAL A 1 144 ? -0.635 -0.337 -0.888 1.00 98.69 144 VAL A O 1
ATOM 1111 N N . PHE A 1 145 ? -0.871 1.852 -1.298 1.00 98.69 145 PHE A N 1
ATOM 1112 C CA . PHE A 1 145 ? -1.149 1.693 -2.737 1.00 98.69 145 PHE A CA 1
ATOM 1113 C C . PHE A 1 145 ? 0.091 1.560 -3.612 1.00 98.69 145 PHE A C 1
ATOM 1115 O O . PHE A 1 145 ? 0.135 0.665 -4.460 1.00 98.69 145 PHE A O 1
ATOM 1122 N N . PHE A 1 146 ? 1.036 2.480 -3.431 1.00 98.56 146 PHE A N 1
ATOM 1123 C CA . PHE A 1 146 ? 2.263 2.598 -4.211 1.00 98.56 146 PHE A CA 1
ATOM 1124 C C . PHE A 1 146 ? 3.494 2.462 -3.306 1.00 98.56 146 PHE A C 1
ATOM 1126 O O . PHE A 1 146 ? 3.420 2.712 -2.102 1.00 98.56 146 PHE A O 1
ATOM 1133 N N . ASP A 1 147 ? 4.628 2.076 -3.881 1.00 97.19 147 ASP A N 1
ATOM 1134 C CA . ASP A 1 147 ? 5.882 1.807 -3.191 1.00 97.19 147 ASP A CA 1
ATOM 1135 C C . ASP A 1 147 ? 7.097 2.193 -4.042 1.00 97.19 147 ASP A C 1
ATOM 1137 O O . ASP A 1 147 ? 7.239 1.741 -5.179 1.00 97.19 147 ASP A O 1
ATOM 1141 N N . GLY A 1 148 ? 7.957 3.046 -3.485 1.00 94.94 148 GLY A N 1
ATOM 1142 C CA . GLY A 1 148 ? 9.136 3.610 -4.129 1.00 94.94 148 GLY A CA 1
ATOM 1143 C C . GLY A 1 148 ? 10.449 2.901 -3.794 1.00 94.94 148 GLY A C 1
ATOM 1144 O O . GLY A 1 148 ? 11.499 3.422 -4.166 1.00 94.94 148 GLY A O 1
ATOM 1145 N N . VAL A 1 149 ? 10.455 1.753 -3.107 1.00 93.56 149 VAL A N 1
ATOM 1146 C CA . VAL A 1 149 ? 11.705 1.069 -2.704 1.00 93.56 149 VAL A CA 1
ATOM 1147 C C . VAL A 1 149 ? 11.893 -0.345 -3.263 1.00 93.56 149 VAL A C 1
ATOM 1149 O O . VAL A 1 149 ? 10.946 -1.019 -3.655 1.00 93.56 149 VAL A O 1
ATOM 1152 N N . TRP A 1 150 ? 13.151 -0.809 -3.258 1.00 95.38 150 TRP A N 1
ATOM 11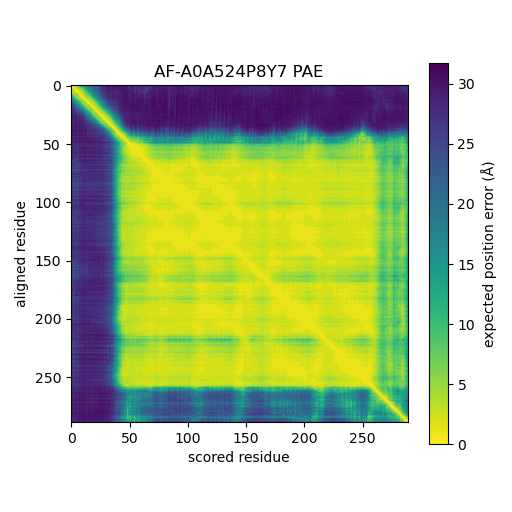53 C CA . TRP A 1 150 ? 13.621 -2.127 -3.720 1.00 95.38 150 TRP A CA 1
ATOM 1154 C C . TRP A 1 150 ? 13.569 -2.313 -5.243 1.00 95.38 150 TRP A C 1
ATOM 1156 O O . TRP A 1 150 ? 13.972 -1.417 -5.968 1.00 95.38 150 TRP A O 1
ATOM 1166 N N . ASN A 1 151 ? 13.190 -3.468 -5.783 1.00 97.12 151 ASN A N 1
ATOM 1167 C CA . ASN A 1 151 ? 13.363 -3.730 -7.212 1.00 97.12 151 ASN A CA 1
ATOM 1168 C C . ASN A 1 151 ? 12.415 -2.864 -8.082 1.00 97.12 151 ASN A C 1
ATOM 1170 O O . ASN A 1 151 ? 11.197 -3.043 -7.997 1.00 97.12 151 ASN A O 1
ATOM 1174 N N . PRO A 1 152 ? 12.929 -1.972 -8.958 1.00 97.62 152 PRO A N 1
ATOM 1175 C CA . PRO A 1 152 ? 12.098 -1.086 -9.781 1.00 97.62 152 PRO A CA 1
ATOM 1176 C C . PRO A 1 152 ? 11.403 -1.787 -10.962 1.00 97.62 152 PRO A C 1
ATOM 1178 O O . PRO A 1 152 ? 10.642 -1.147 -11.690 1.00 97.62 152 PRO A O 1
ATOM 1181 N N . PHE A 1 153 ? 11.642 -3.086 -11.170 1.00 97.94 153 PHE A N 1
ATOM 1182 C CA . PHE A 1 153 ? 11.100 -3.860 -12.289 1.00 97.94 153 PHE A CA 1
ATOM 1183 C C . PHE A 1 153 ? 10.159 -4.979 -11.803 1.00 97.94 153 PHE A C 1
ATOM 1185 O O . PHE A 1 153 ? 10.522 -6.158 -11.864 1.00 97.94 153 PHE A O 1
ATOM 1192 N N . PRO A 1 154 ? 8.955 -4.644 -11.299 1.00 98.12 154 PRO A N 1
ATOM 1193 C CA . PRO A 1 154 ? 7.973 -5.635 -10.880 1.00 98.12 154 PRO A CA 1
ATOM 1194 C C . PRO A 1 154 ? 7.492 -6.477 -12.069 1.00 98.12 154 PRO A C 1
ATOM 1196 O O . PRO A 1 154 ? 7.213 -5.960 -13.153 1.00 98.12 154 PRO A O 1
ATOM 1199 N N . VAL A 1 155 ? 7.338 -7.783 -11.849 1.00 97.81 155 VAL A N 1
ATOM 1200 C CA . VAL A 1 155 ? 6.803 -8.725 -12.840 1.00 97.81 155 VAL A CA 1
ATOM 1201 C C . VAL A 1 155 ? 5.762 -9.609 -12.164 1.00 97.81 155 VAL A C 1
ATOM 1203 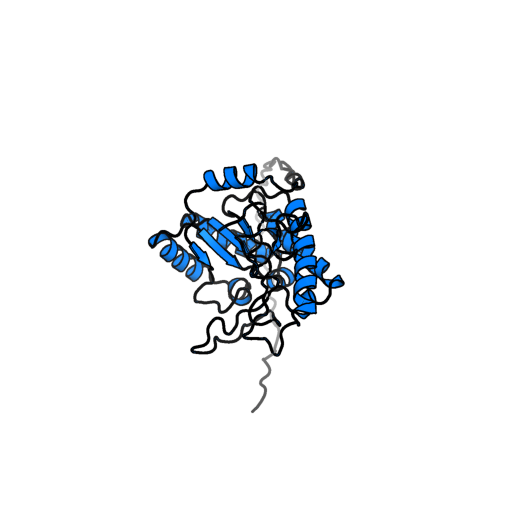O O . VAL A 1 155 ? 6.066 -10.298 -11.195 1.00 97.81 155 VAL A O 1
ATOM 1206 N N . ALA A 1 156 ? 4.530 -9.597 -12.679 1.00 97.06 156 ALA A N 1
ATOM 1207 C CA . ALA A 1 156 ? 3.467 -10.479 -12.201 1.00 97.06 156 ALA A CA 1
ATOM 1208 C C . ALA A 1 156 ? 3.753 -11.955 -12.534 1.00 97.06 156 ALA A C 1
ATOM 1210 O O . ALA A 1 156 ? 4.439 -12.269 -13.508 1.00 97.06 156 ALA A O 1
ATOM 1211 N N . GLY A 1 157 ? 3.151 -12.860 -11.771 1.00 97.50 157 GLY A N 1
ATOM 1212 C CA . GLY A 1 157 ? 3.337 -14.304 -11.868 1.00 97.50 157 GLY A CA 1
ATOM 1213 C C . GLY A 1 157 ? 4.152 -14.862 -10.704 1.00 97.50 157 GLY A C 1
ATOM 1214 O O . GLY A 1 157 ? 4.195 -14.276 -9.623 1.00 97.50 157 GLY A O 1
ATOM 1215 N N . GLU A 1 158 ? 4.770 -16.020 -10.922 1.00 97.38 158 GLU A N 1
ATOM 1216 C CA . GLU A 1 158 ? 5.670 -16.652 -9.952 1.00 97.38 158 GLU A CA 1
ATOM 1217 C C . GLU A 1 158 ? 6.801 -15.689 -9.574 1.00 97.38 158 GLU A C 1
ATOM 1219 O O . GLU A 1 158 ? 7.441 -15.101 -10.450 1.00 97.38 158 GLU A O 1
ATOM 1224 N N . GLN A 1 159 ? 7.005 -15.494 -8.271 1.00 97.75 159 GLN A N 1
ATOM 1225 C CA . GLN A 1 159 ? 8.040 -14.604 -7.763 1.00 97.75 159 GLN A CA 1
ATOM 1226 C C . GLN A 1 159 ? 9.346 -15.379 -7.542 1.00 97.75 159 GLN A C 1
ATOM 1228 O O . GLN A 1 159 ? 9.310 -16.581 -7.280 1.00 97.75 159 GLN A O 1
ATOM 1233 N N . PRO A 1 160 ? 10.518 -14.734 -7.677 1.00 96.69 160 PRO A N 1
ATOM 1234 C CA . PRO A 1 160 ? 11.785 -15.410 -7.438 1.00 96.69 160 PRO A CA 1
ATOM 1235 C C . PRO A 1 160 ? 11.938 -15.821 -5.970 1.00 96.69 160 PRO A C 1
ATOM 1237 O O . PRO A 1 160 ? 11.515 -15.104 -5.067 1.00 96.69 160 PRO A O 1
ATOM 1240 N N . GLU A 1 161 ? 12.647 -16.923 -5.735 1.00 95.94 161 GLU A N 1
ATOM 1241 C CA . GLU A 1 161 ? 13.007 -17.361 -4.384 1.00 95.94 161 GLU A CA 1
ATOM 1242 C C . GLU A 1 161 ? 13.808 -16.282 -3.626 1.00 95.94 161 GLU A C 1
ATOM 1244 O O . GLU A 1 161 ? 14.641 -15.580 -4.222 1.00 95.94 161 GLU A O 1
ATOM 1249 N N . PRO A 1 162 ? 13.627 -16.157 -2.299 1.00 95.25 162 PRO A N 1
ATOM 1250 C CA . PRO A 1 162 ? 14.370 -15.194 -1.504 1.00 95.25 162 PRO A CA 1
ATOM 1251 C C . PRO A 1 162 ? 15.871 -15.504 -1.541 1.00 95.25 162 PRO A C 1
ATOM 1253 O O . PRO A 1 162 ? 16.303 -16.656 -1.461 1.00 95.25 162 PRO A O 1
ATOM 1256 N N . THR A 1 163 ? 16.698 -14.462 -1.619 1.00 95.06 163 THR A N 1
ATOM 1257 C CA . THR A 1 163 ? 18.155 -14.628 -1.583 1.00 95.06 163 THR A CA 1
ATOM 1258 C C . THR A 1 163 ? 18.622 -14.792 -0.130 1.00 95.06 163 THR A C 1
ATOM 1260 O O . THR A 1 163 ? 18.397 -13.889 0.683 1.00 95.06 163 THR A O 1
ATOM 1263 N N . PRO A 1 164 ? 19.299 -15.902 0.234 1.00 94.56 164 PRO A N 1
ATOM 1264 C CA . PRO A 1 164 ? 19.747 -16.125 1.605 1.00 94.56 164 PRO A CA 1
ATOM 1265 C C . PRO A 1 164 ? 20.605 -14.974 2.143 1.00 94.56 164 PRO A C 1
ATOM 1267 O O . PRO A 1 164 ? 21.538 -14.522 1.482 1.00 94.56 164 PRO A O 1
ATOM 1270 N N . HIS A 1 165 ? 20.318 -14.550 3.377 1.00 93.25 165 HIS A N 1
ATOM 1271 C CA . HIS A 1 165 ? 21.038 -13.489 4.099 1.00 93.25 165 HIS A CA 1
ATOM 1272 C C . HIS A 1 165 ? 20.934 -12.078 3.490 1.00 93.25 165 HIS A C 1
ATOM 1274 O O . HIS A 1 165 ? 21.699 -11.197 3.884 1.00 93.25 165 HIS A O 1
ATOM 1280 N N . VAL A 1 166 ? 19.981 -11.841 2.582 1.00 92.69 166 VAL A N 1
ATOM 1281 C CA . VAL A 1 166 ? 19.728 -10.525 1.981 1.00 92.69 166 VAL A CA 1
ATOM 1282 C C . VAL A 1 166 ? 18.339 -10.028 2.384 1.00 92.69 166 VAL A C 1
ATOM 1284 O O . VAL A 1 166 ? 17.323 -10.658 2.092 1.00 92.69 166 VAL A O 1
ATOM 1287 N N . HIS A 1 167 ? 18.298 -8.888 3.074 1.00 90.06 167 HIS A N 1
ATOM 1288 C CA . HIS A 1 167 ? 17.051 -8.247 3.490 1.00 90.06 167 HIS A CA 1
ATOM 1289 C C . HIS A 1 167 ? 16.259 -7.746 2.272 1.00 90.06 167 HIS A C 1
ATOM 1291 O O . HIS A 1 167 ? 16.855 -7.172 1.365 1.00 90.06 167 HIS A O 1
ATOM 1297 N N . ASN A 1 168 ? 14.941 -7.990 2.254 1.00 91.19 168 ASN A N 1
ATOM 1298 C CA . ASN A 1 168 ? 13.999 -7.587 1.195 1.00 91.19 168 ASN A CA 1
ATOM 1299 C C . ASN A 1 168 ? 14.470 -7.918 -0.231 1.00 91.19 168 ASN A C 1
ATOM 1301 O O . ASN A 1 168 ? 14.232 -7.174 -1.179 1.00 91.19 168 ASN A O 1
ATOM 1305 N N . SER A 1 169 ? 15.140 -9.063 -0.374 1.00 92.62 169 SER A N 1
ATOM 1306 C CA . SER A 1 169 ? 15.831 -9.458 -1.607 1.00 92.62 169 SER A CA 1
ATOM 1307 C C . SER A 1 169 ? 14.962 -9.509 -2.865 1.00 92.62 169 SER A C 1
ATOM 1309 O O . SER A 1 169 ? 15.511 -9.386 -3.953 1.00 92.62 169 SER A O 1
ATOM 1311 N N . GLN A 1 170 ? 13.646 -9.679 -2.721 1.00 96.62 170 GLN A N 1
ATOM 1312 C CA . GLN A 1 170 ? 12.698 -9.789 -3.836 1.00 96.62 170 GLN A CA 1
ATOM 1313 C C . GLN A 1 170 ? 11.534 -8.795 -3.734 1.00 96.62 170 GLN A C 1
ATOM 1315 O O . GLN A 1 170 ? 10.547 -8.930 -4.457 1.00 96.62 170 GLN A O 1
ATOM 1320 N N . TRP A 1 171 ? 11.619 -7.806 -2.838 1.00 97.88 171 TRP A N 1
ATOM 1321 C CA . TRP A 1 171 ? 10.603 -6.759 -2.775 1.00 97.88 171 TRP A CA 1
ATOM 1322 C C . TRP A 1 171 ? 10.661 -5.898 -4.037 1.00 97.88 171 TRP A C 1
ATOM 1324 O O . TRP A 1 171 ? 11.743 -5.660 -4.579 1.00 97.88 171 TRP A O 1
ATOM 1334 N N . VAL A 1 172 ? 9.502 -5.451 -4.513 1.00 98.31 172 VAL A N 1
ATOM 1335 C CA . VAL A 1 172 ? 9.356 -4.729 -5.783 1.00 98.31 172 VAL A CA 1
ATOM 1336 C C . VAL A 1 172 ? 8.612 -3.411 -5.582 1.00 98.31 172 VAL A C 1
ATOM 1338 O O . VAL A 1 172 ? 7.860 -3.263 -4.623 1.00 98.31 172 VAL A O 1
ATOM 1341 N N . GLN A 1 173 ? 8.811 -2.461 -6.490 1.00 98.25 173 GLN A N 1
ATOM 1342 C CA . GLN A 1 173 ? 8.099 -1.181 -6.503 1.00 98.25 173 GLN A CA 1
ATOM 1343 C C . GLN A 1 173 ? 6.694 -1.305 -7.098 1.00 98.25 173 GLN A C 1
ATOM 1345 O O . GLN A 1 173 ? 6.423 -2.193 -7.907 1.00 98.25 173 GLN A O 1
ATOM 1350 N N . SER A 1 174 ? 5.816 -0.365 -6.749 1.00 98.31 174 SER A N 1
ATOM 1351 C CA . SER A 1 174 ? 4.503 -0.193 -7.380 1.00 98.31 174 SER A CA 1
ATOM 1352 C C . SER A 1 174 ? 4.195 1.302 -7.547 1.00 98.31 174 SER A C 1
ATOM 1354 O O . SER A 1 174 ? 4.153 2.013 -6.556 1.00 98.31 174 SER A O 1
ATOM 1356 N N . PRO A 1 175 ? 3.955 1.819 -8.759 1.00 98.56 175 PRO A N 1
ATOM 1357 C CA . PRO A 1 175 ? 4.270 1.163 -10.018 1.00 98.56 175 PRO A CA 1
ATOM 1358 C C . PRO A 1 175 ? 5.789 0.956 -10.176 1.00 98.56 175 PRO A C 1
ATOM 1360 O O . PRO A 1 175 ? 6.593 1.564 -9.477 1.00 98.56 175 PRO A O 1
ATOM 1363 N N . GLY A 1 176 ? 6.188 0.121 -11.133 1.00 98.12 176 GLY A N 1
ATOM 1364 C CA . GLY A 1 176 ? 7.594 0.019 -11.536 1.00 98.12 176 GLY A CA 1
ATOM 1365 C C . GLY A 1 176 ? 8.110 1.272 -12.251 1.00 98.12 176 GLY A C 1
ATOM 1366 O O . GLY A 1 176 ? 7.323 2.105 -12.713 1.00 98.12 176 GLY A O 1
ATOM 1367 N N . ALA A 1 177 ? 9.431 1.357 -12.428 1.00 97.62 177 ALA A N 1
ATOM 1368 C CA . ALA A 1 177 ? 10.109 2.499 -13.049 1.00 97.62 177 ALA A CA 1
ATOM 1369 C C . ALA A 1 177 ? 9.544 2.875 -14.430 1.00 97.62 177 ALA A C 1
ATOM 1371 O O . ALA A 1 177 ? 9.381 4.058 -14.703 1.00 97.62 177 ALA A O 1
ATOM 1372 N N . GLU A 1 178 ? 9.167 1.888 -15.255 1.00 97.25 178 GLU A N 1
ATOM 1373 C CA . GLU A 1 178 ? 8.620 2.091 -16.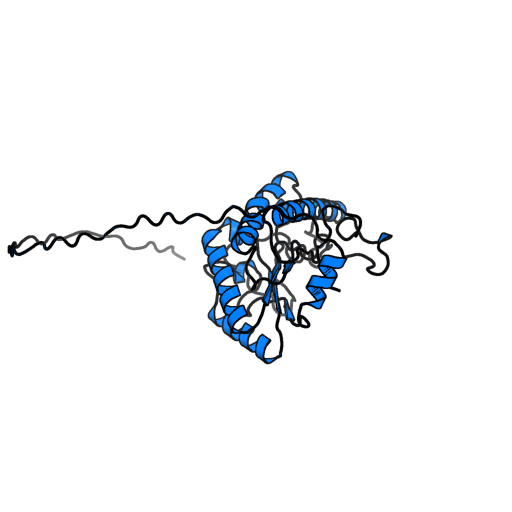612 1.00 97.25 178 GLU A CA 1
ATOM 1374 C C . GLU A 1 178 ? 7.319 2.917 -16.631 1.00 97.25 178 GLU A C 1
ATOM 1376 O O . GLU A 1 178 ? 7.050 3.658 -17.576 1.00 97.25 178 GLU A O 1
ATOM 1381 N N . ILE A 1 179 ? 6.475 2.766 -15.607 1.00 98.19 179 ILE A N 1
ATOM 1382 C CA . ILE A 1 179 ? 5.239 3.550 -15.472 1.00 98.19 179 ILE A CA 1
ATOM 1383 C C . ILE A 1 179 ? 5.519 4.820 -14.673 1.00 98.19 179 ILE A C 1
ATOM 1385 O O . ILE A 1 179 ? 4.957 5.865 -14.991 1.00 98.19 179 ILE A O 1
ATOM 1389 N N . LEU A 1 180 ? 6.373 4.747 -13.647 1.00 97.94 180 LEU A N 1
ATOM 1390 C CA . LEU A 1 180 ? 6.680 5.902 -12.814 1.00 97.94 180 LEU A CA 1
ATOM 1391 C C . LEU A 1 180 ? 7.304 7.031 -13.646 1.00 97.94 180 LEU A C 1
ATOM 1393 O O . LEU A 1 180 ? 6.834 8.160 -13.552 1.00 97.94 180 LEU A O 1
ATOM 1397 N N . GLU A 1 181 ? 8.294 6.743 -14.496 1.00 97.44 181 GLU A N 1
ATOM 1398 C CA . GLU A 1 181 ? 8.998 7.764 -15.286 1.00 97.44 181 GLU A CA 1
ATOM 1399 C C . GLU A 1 181 ? 8.135 8.423 -16.379 1.00 97.44 181 GLU A C 1
ATOM 1401 O O . GLU A 1 181 ? 8.380 9.575 -16.749 1.00 97.44 181 GLU A O 1
ATOM 1406 N N . ASP A 1 182 ? 7.107 7.731 -16.883 1.00 97.75 182 ASP A N 1
ATOM 1407 C CA . ASP A 1 182 ? 6.226 8.245 -17.935 1.00 97.75 182 ASP A CA 1
ATOM 1408 C C . ASP A 1 182 ? 4.942 8.849 -17.351 1.00 97.75 182 ASP A C 1
ATOM 1410 O O . ASP A 1 182 ? 3.948 8.167 -17.089 1.00 97.75 182 ASP A O 1
ATOM 1414 N N . LEU A 1 183 ? 4.928 10.178 -17.230 1.00 96.12 183 LEU A N 1
ATOM 1415 C CA . LEU A 1 183 ? 3.789 10.943 -16.705 1.00 96.12 183 LEU A CA 1
ATOM 1416 C C . LEU A 1 183 ? 2.464 10.692 -17.452 1.00 96.12 183 LEU A C 1
ATOM 1418 O O . LEU A 1 183 ? 1.389 10.886 -16.876 1.00 96.12 183 LEU A O 1
ATOM 1422 N N . ASN A 1 184 ? 2.516 10.274 -18.724 1.00 96.75 184 ASN A N 1
ATOM 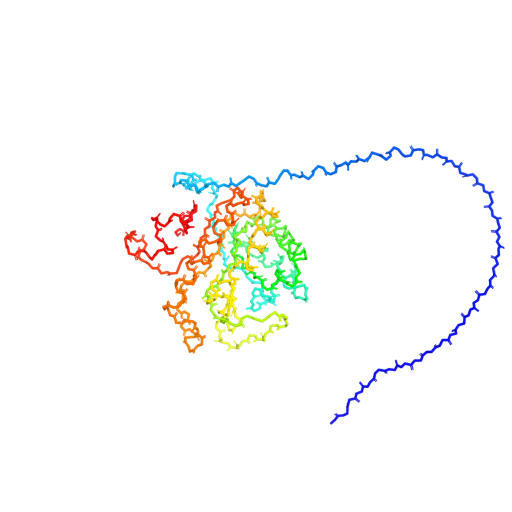1423 C CA . ASN A 1 184 ? 1.314 9.982 -19.512 1.00 96.75 184 ASN A CA 1
ATOM 1424 C C . ASN A 1 184 ? 0.685 8.637 -19.139 1.00 96.75 184 ASN A C 1
ATOM 1426 O O . ASN A 1 184 ? -0.475 8.394 -19.462 1.00 96.75 184 ASN A O 1
ATOM 1430 N N . ARG A 1 185 ? 1.442 7.767 -18.469 1.00 98.06 185 ARG A N 1
ATOM 1431 C CA . ARG A 1 185 ? 1.002 6.430 -18.065 1.00 98.06 185 ARG A CA 1
ATOM 1432 C C . ARG A 1 185 ? 0.452 6.382 -16.654 1.00 98.06 185 ARG A C 1
ATOM 1434 O O . ARG A 1 185 ? -0.178 5.399 -16.286 1.00 98.06 185 ARG A O 1
ATOM 1441 N N . HIS A 1 186 ? 0.617 7.446 -15.871 1.00 98.31 186 HIS A N 1
ATOM 1442 C CA . HIS A 1 186 ? 0.069 7.503 -14.513 1.00 98.31 186 HIS A CA 1
ATOM 1443 C C . HIS A 1 186 ? -1.447 7.293 -14.495 1.00 98.31 186 HIS A C 1
ATOM 1445 O O . HIS A 1 186 ? -1.947 6.639 -13.589 1.00 98.31 186 HIS A O 1
ATOM 1451 N N . ASP A 1 187 ? -2.173 7.761 -15.515 1.00 98.06 187 ASP A N 1
ATOM 1452 C CA . ASP A 1 187 ? -3.633 7.590 -15.593 1.00 98.06 187 ASP A CA 1
ATOM 1453 C C . ASP A 1 187 ? -4.057 6.115 -15.757 1.00 98.06 187 ASP A C 1
ATOM 1455 O O . ASP A 1 187 ? -5.204 5.772 -15.473 1.00 98.06 187 ASP A O 1
ATOM 1459 N N . GLU A 1 188 ? -3.136 5.206 -16.116 1.00 98.19 188 GLU A N 1
ATOM 1460 C CA . GLU A 1 188 ? -3.377 3.753 -16.071 1.00 98.19 188 GLU A CA 1
ATOM 1461 C C . GLU A 1 188 ? -3.695 3.265 -14.642 1.00 98.19 188 GLU A C 1
ATOM 1463 O O . GLU A 1 188 ? -4.370 2.248 -14.471 1.00 98.19 188 GLU A O 1
ATOM 1468 N N . LEU A 1 189 ? -3.241 3.994 -13.615 1.00 98.75 189 LEU A N 1
ATOM 1469 C CA . LEU A 1 189 ? -3.376 3.642 -12.199 1.00 98.75 189 LEU A CA 1
ATOM 1470 C C . LEU A 1 189 ? -4.658 4.199 -11.557 1.00 98.75 189 LEU A C 1
ATOM 1472 O O . LEU A 1 189 ? -4.999 3.800 -10.441 1.00 98.75 189 LEU A O 1
ATOM 1476 N N . GLU A 1 190 ? -5.408 5.071 -12.245 1.00 98.62 190 GLU A N 1
ATOM 1477 C CA . GLU A 1 190 ? -6.620 5.6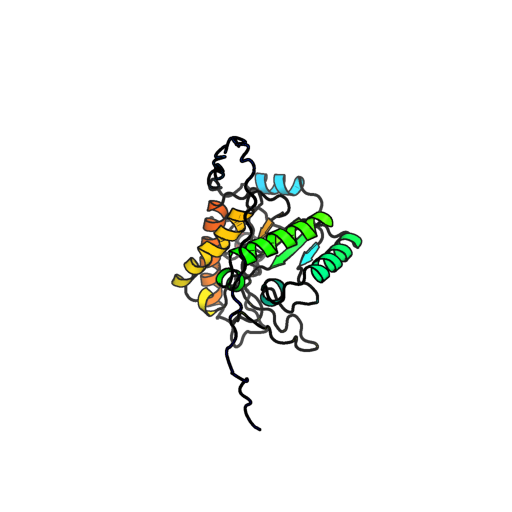94 -11.690 1.00 98.62 190 GLU A CA 1
ATOM 1478 C C . GLU A 1 190 ? -7.653 4.638 -11.271 1.00 98.62 190 GLU A C 1
ATOM 1480 O O . GLU A 1 190 ? -8.196 4.681 -10.164 1.00 98.62 190 GLU A O 1
ATOM 1485 N N . ALA A 1 191 ? -7.916 3.669 -12.152 1.00 98.75 191 ALA A N 1
ATOM 1486 C CA . ALA A 1 191 ? -8.910 2.630 -11.904 1.00 98.75 191 ALA A CA 1
ATOM 1487 C C . ALA A 1 191 ? -8.545 1.758 -10.695 1.00 98.75 191 ALA A C 1
ATOM 1489 O O . ALA A 1 191 ? -9.437 1.330 -9.970 1.00 98.75 191 ALA A O 1
ATOM 1490 N N . TYR A 1 192 ? -7.250 1.532 -10.462 1.00 98.88 192 TYR A N 1
ATOM 1491 C CA . TYR A 1 192 ? -6.747 0.791 -9.308 1.00 98.88 192 TYR A CA 1
ATOM 1492 C C . TYR A 1 192 ? -7.029 1.535 -8.001 1.00 98.88 192 TYR A C 1
ATOM 1494 O O . TYR A 1 192 ? -7.676 0.985 -7.108 1.00 98.88 192 TYR A O 1
ATOM 1502 N N . VAL A 1 193 ? -6.626 2.806 -7.915 1.00 98.81 193 VAL A N 1
ATOM 1503 C CA . VAL A 1 193 ? -6.845 3.626 -6.715 1.00 98.81 193 VAL A CA 1
ATOM 1504 C C . VAL A 1 193 ? -8.339 3.771 -6.424 1.00 98.81 193 VAL A C 1
ATOM 1506 O O . VAL A 1 193 ? -8.797 3.480 -5.318 1.00 98.81 193 VAL A O 1
ATOM 1509 N N . LYS A 1 194 ? -9.128 4.159 -7.432 1.00 98.75 194 LYS A N 1
ATOM 1510 C CA . LYS A 1 194 ? -10.572 4.380 -7.265 1.00 98.75 194 LYS A CA 1
ATOM 1511 C C . LYS A 1 194 ? -11.337 3.092 -7.017 1.00 98.75 194 LYS A C 1
ATOM 1513 O O . LYS A 1 194 ? -12.283 3.097 -6.240 1.00 98.75 194 LYS A O 1
ATOM 1518 N N . GLY A 1 195 ? -10.932 1.994 -7.646 1.00 98.69 195 GLY A N 1
ATOM 1519 C CA . GLY A 1 195 ? -11.575 0.697 -7.482 1.00 98.69 195 GLY A CA 1
ATOM 1520 C C . GLY A 1 195 ? -11.436 0.149 -6.066 1.00 98.69 195 GLY A C 1
ATOM 1521 O O . GLY A 1 195 ? -12.426 -0.281 -5.479 1.00 98.69 195 GLY A O 1
ATOM 1522 N N . VAL A 1 196 ? -10.233 0.213 -5.487 1.00 98.88 196 VAL A N 1
ATOM 1523 C CA . VAL A 1 196 ? -10.008 -0.238 -4.106 1.00 98.88 196 VAL A CA 1
ATOM 1524 C C . VAL A 1 196 ? -10.659 0.714 -3.107 1.00 98.88 196 VAL A C 1
ATOM 1526 O O . VAL A 1 196 ? -11.448 0.257 -2.285 1.00 98.88 196 VAL A O 1
ATOM 1529 N N . ILE A 1 197 ? -10.398 2.026 -3.183 1.00 98.69 197 ILE A N 1
ATOM 1530 C CA . ILE A 1 197 ? -10.980 2.973 -2.216 1.00 98.69 197 ILE A CA 1
ATOM 1531 C C . ILE A 1 197 ? -12.499 2.968 -2.339 1.00 98.69 197 ILE A C 1
ATOM 1533 O O . ILE A 1 197 ? -13.178 2.789 -1.339 1.00 98.69 197 ILE A O 1
ATOM 1537 N N . GLY A 1 198 ? -13.051 3.049 -3.550 1.00 98.19 198 GLY A N 1
ATOM 1538 C CA . GLY A 1 198 ? -14.497 3.021 -3.773 1.00 98.19 198 GLY A CA 1
ATOM 1539 C C . GLY A 1 198 ? -15.179 1.747 -3.264 1.00 98.19 198 GLY A C 1
ATOM 1540 O O . GLY A 1 198 ? -16.342 1.800 -2.880 1.00 98.19 198 GLY A O 1
ATOM 1541 N N . ARG A 1 199 ? -14.478 0.606 -3.197 1.00 98.50 199 ARG A N 1
ATOM 1542 C CA . ARG A 1 199 ? -15.029 -0.639 -2.635 1.00 98.50 199 ARG A CA 1
ATOM 1543 C C . ARG A 1 199 ? -15.106 -0.637 -1.104 1.00 98.50 199 ARG A C 1
ATOM 1545 O O . ARG A 1 199 ? -15.933 -1.371 -0.559 1.00 98.50 199 ARG A O 1
ATOM 1552 N N . PHE A 1 200 ? -14.245 0.126 -0.435 1.00 98.62 200 PHE A N 1
ATOM 1553 C CA . PHE A 1 200 ? -14.015 0.058 1.015 1.00 98.62 200 PHE A CA 1
ATOM 1554 C C . PHE A 1 200 ? -14.064 1.440 1.701 1.00 98.62 200 PHE A C 1
ATOM 1556 O O . PHE A 1 200 ? -13.608 1.589 2.834 1.00 98.62 200 PHE A O 1
ATOM 1563 N N . HIS A 1 201 ? -14.597 2.464 1.029 1.00 97.06 201 HIS A N 1
ATOM 1564 C CA . HIS A 1 201 ? -14.530 3.865 1.465 1.00 97.06 201 HIS A CA 1
ATOM 1565 C C . HIS A 1 201 ? -15.252 4.127 2.799 1.00 97.06 201 HIS A C 1
ATOM 1567 O O . HIS A 1 201 ? -14.978 5.124 3.463 1.00 97.06 201 HIS A O 1
ATOM 1573 N N . ASP A 1 202 ? -16.172 3.250 3.199 1.00 96.69 202 ASP A N 1
ATOM 1574 C CA . ASP A 1 202 ? -16.932 3.285 4.449 1.00 96.69 202 ASP A CA 1
ATOM 1575 C C . ASP A 1 202 ? -16.622 2.092 5.377 1.00 96.69 202 ASP A C 1
ATOM 1577 O O . ASP A 1 202 ? -17.240 1.937 6.432 1.00 96.69 202 ASP A O 1
ATOM 1581 N N . ASP A 1 203 ? -15.633 1.264 5.025 1.00 98.31 203 ASP A N 1
ATOM 1582 C CA . ASP A 1 203 ? -15.263 0.071 5.778 1.00 98.31 203 ASP A CA 1
ATOM 1583 C C . ASP A 1 203 ? -14.403 0.419 7.001 1.00 98.31 203 ASP A C 1
ATOM 1585 O O . ASP A 1 203 ? -13.247 0.835 6.889 1.00 98.31 203 ASP A O 1
ATOM 1589 N N . SER A 1 204 ? -14.947 0.211 8.200 1.00 96.44 204 SER A N 1
ATOM 1590 C CA . SER A 1 204 ? -14.255 0.514 9.458 1.00 96.44 204 SER A CA 1
ATOM 1591 C C . SER A 1 204 ? -13.041 -0.378 9.748 1.00 96.44 204 SER A C 1
ATOM 1593 O O . SER A 1 204 ? -12.276 -0.072 10.667 1.00 96.44 204 SER A O 1
ATOM 1595 N N . ARG A 1 205 ? -12.864 -1.483 9.007 1.00 98.56 205 ARG A N 1
ATOM 1596 C CA . ARG A 1 205 ? -11.684 -2.359 9.115 1.00 98.56 205 ARG A CA 1
ATOM 1597 C C . ARG A 1 205 ? -10.447 -1.696 8.515 1.00 98.56 205 ARG A C 1
ATOM 1599 O O . ARG A 1 205 ? -9.333 -1.993 8.945 1.00 98.56 205 ARG A O 1
ATOM 1606 N N . VAL A 1 206 ? -10.631 -0.769 7.572 1.00 98.50 206 VAL A N 1
ATOM 1607 C CA . VAL A 1 206 ? -9.565 0.112 7.088 1.00 98.50 206 VAL A CA 1
ATOM 1608 C C . VAL A 1 206 ? -9.448 1.299 8.043 1.00 98.50 206 VAL A C 1
ATOM 1610 O O . VAL A 1 206 ? -10.432 1.982 8.315 1.00 98.50 206 VAL A O 1
ATOM 1613 N N . VAL A 1 207 ? -8.250 1.550 8.579 1.00 96.44 207 VAL A N 1
ATOM 1614 C CA . VAL A 1 207 ? -8.003 2.673 9.502 1.00 96.44 207 VAL A CA 1
ATOM 1615 C C . VAL A 1 207 ? -7.432 3.895 8.793 1.00 96.44 207 VAL A C 1
ATOM 1617 O O . VAL A 1 207 ? -7.781 5.012 9.162 1.00 96.44 207 VAL A O 1
ATOM 1620 N N . VAL A 1 208 ? -6.575 3.694 7.787 1.00 95.56 208 VAL A N 1
ATOM 1621 C CA . VAL A 1 208 ? -5.882 4.756 7.041 1.00 95.56 208 VAL A CA 1
ATOM 1622 C C . VAL A 1 208 ? -5.594 4.280 5.614 1.00 95.56 208 VAL A C 1
ATOM 1624 O O . VAL A 1 208 ? -5.260 3.112 5.402 1.00 95.56 208 VAL A O 1
ATOM 1627 N N . TRP A 1 209 ? -5.682 5.193 4.650 1.00 96.94 209 TRP A N 1
ATOM 1628 C CA . TRP A 1 209 ? -5.214 4.995 3.280 1.00 96.94 209 TRP A CA 1
ATOM 1629 C C . TRP A 1 209 ? -3.823 5.594 3.116 1.00 96.94 209 TRP A C 1
ATOM 1631 O O . TRP A 1 209 ? -3.682 6.803 3.231 1.00 96.94 209 TRP A O 1
ATOM 1641 N N . ASP A 1 210 ? -2.809 4.788 2.823 1.00 95.69 210 ASP A N 1
ATOM 1642 C CA . ASP A 1 210 ? -1.455 5.267 2.547 1.00 95.69 210 ASP A CA 1
ATOM 1643 C C . ASP A 1 210 ? -1.189 5.202 1.040 1.00 95.69 210 ASP A C 1
ATOM 1645 O O . ASP A 1 210 ? -1.102 4.136 0.437 1.00 95.69 210 ASP A O 1
ATOM 1649 N N . LEU A 1 211 ? -1.139 6.351 0.381 1.00 96.81 211 LEU A N 1
ATOM 1650 C CA . LEU A 1 211 ? -1.126 6.379 -1.075 1.00 96.81 211 LEU A CA 1
ATOM 1651 C C . LEU A 1 211 ? 0.228 6.000 -1.663 1.00 96.81 211 LEU A C 1
ATOM 1653 O O . LEU A 1 211 ? 0.259 5.450 -2.758 1.00 96.81 211 LEU A O 1
ATOM 1657 N N . PHE A 1 212 ? 1.335 6.282 -0.977 1.00 94.81 212 PHE A N 1
ATOM 1658 C CA . PHE A 1 212 ? 2.661 6.044 -1.538 1.00 94.81 212 PHE A CA 1
ATOM 1659 C C . PHE A 1 212 ? 3.701 5.910 -0.428 1.00 94.81 212 PHE A C 1
ATOM 1661 O O . PHE A 1 212 ? 3.978 6.866 0.295 1.00 94.81 212 PHE A O 1
ATOM 1668 N N . ASN A 1 213 ? 4.289 4.723 -0.315 1.00 95.19 213 ASN A N 1
ATOM 1669 C CA . ASN A 1 213 ? 5.463 4.474 0.500 1.00 95.19 213 ASN A CA 1
ATOM 1670 C C . ASN A 1 213 ? 6.720 5.023 -0.177 1.00 95.19 213 ASN A C 1
ATOM 1672 O O . ASN A 1 213 ? 7.074 4.607 -1.275 1.00 95.19 213 ASN A O 1
ATOM 1676 N N . GLU A 1 214 ? 7.402 5.918 0.519 1.00 91.69 214 GLU A N 1
ATOM 1677 C CA . GLU A 1 214 ? 8.736 6.429 0.223 1.00 91.69 214 GLU A CA 1
ATOM 1678 C C . GLU A 1 214 ? 8.934 6.849 -1.250 1.00 91.69 214 GLU A C 1
ATOM 1680 O O . GLU A 1 214 ? 9.858 6.380 -1.922 1.00 91.69 214 GLU A O 1
ATOM 1685 N N . PRO A 1 215 ? 8.067 7.736 -1.774 1.00 90.00 215 PRO A N 1
ATOM 1686 C CA . PRO A 1 215 ? 7.945 8.024 -3.206 1.00 90.00 215 PRO A CA 1
ATOM 1687 C C . PRO A 1 215 ? 9.247 8.465 -3.890 1.00 90.00 215 PRO A C 1
ATOM 1689 O O . PRO A 1 215 ? 9.528 8.081 -5.025 1.00 90.00 215 PRO A O 1
ATOM 1692 N N . ASP A 1 216 ? 10.048 9.279 -3.205 1.00 85.69 216 ASP A N 1
ATOM 1693 C CA . ASP A 1 216 ? 11.283 9.883 -3.704 1.00 85.69 216 ASP A CA 1
ATOM 1694 C C . ASP A 1 216 ? 12.551 9.161 -3.214 1.00 85.69 216 ASP A C 1
ATOM 1696 O O . ASP A 1 216 ? 13.659 9.696 -3.330 1.00 85.69 216 ASP A O 1
ATOM 1700 N N . ASN A 1 217 ? 12.425 7.947 -2.665 1.00 90.38 217 ASN A N 1
ATOM 1701 C CA . ASN A 1 217 ? 13.574 7.222 -2.136 1.00 90.38 217 ASN A CA 1
ATOM 1702 C C . ASN A 1 217 ? 14.587 6.889 -3.242 1.00 90.38 217 ASN A C 1
ATOM 1704 O O . ASN A 1 217 ? 14.262 6.291 -4.267 1.00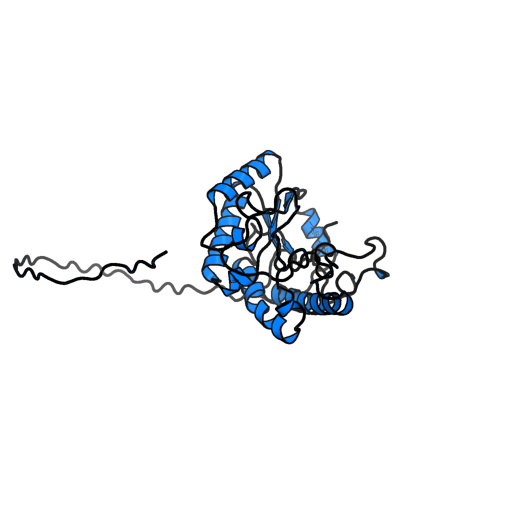 90.38 217 ASN A O 1
ATOM 1708 N N . GLN A 1 218 ? 15.848 7.248 -3.001 1.00 87.31 218 GLN A N 1
ATOM 1709 C CA . GLN A 1 218 ? 16.971 6.995 -3.909 1.00 87.31 218 GLN A CA 1
ATOM 1710 C C . GLN A 1 218 ? 17.332 5.511 -4.023 1.00 87.31 218 GLN A C 1
ATOM 1712 O O . GLN A 1 218 ? 18.082 5.136 -4.918 1.00 87.31 218 GLN A O 1
ATOM 1717 N N . ASN A 1 219 ? 16.816 4.684 -3.109 1.00 88.88 219 ASN A N 1
ATOM 1718 C CA . ASN A 1 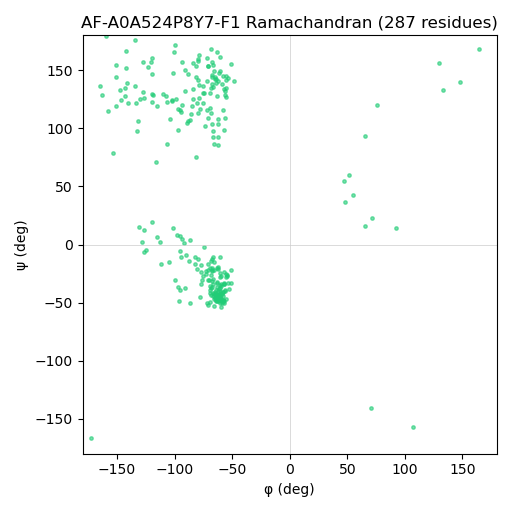219 ? 16.846 3.234 -3.171 1.00 88.88 219 ASN A CA 1
ATOM 1719 C C . ASN A 1 219 ? 18.259 2.685 -3.432 1.00 88.88 219 ASN A C 1
ATOM 1721 O O . ASN A 1 219 ? 18.537 2.003 -4.417 1.00 88.88 219 ASN A O 1
ATOM 1725 N N . PHE A 1 220 ? 19.178 3.006 -2.517 1.00 87.25 220 PHE A N 1
ATOM 1726 C CA . PHE A 1 220 ? 20.618 2.775 -2.681 1.00 87.25 220 PHE A CA 1
ATOM 1727 C C . PHE A 1 220 ? 21.010 1.327 -3.019 1.00 87.25 220 PHE A C 1
ATOM 1729 O O . PHE A 1 220 ? 22.037 1.116 -3.660 1.00 87.25 220 PHE A O 1
ATOM 1736 N N . ALA A 1 221 ? 20.206 0.334 -2.621 1.00 88.19 221 ALA A N 1
ATOM 1737 C CA . ALA A 1 221 ? 20.431 -1.074 -2.955 1.00 88.19 221 ALA A CA 1
ATOM 1738 C C . ALA A 1 221 ? 20.287 -1.377 -4.462 1.00 88.19 221 ALA A C 1
ATOM 1740 O O . ALA A 1 221 ? 20.860 -2.351 -4.941 1.00 88.19 221 ALA A O 1
ATOM 1741 N N . TYR A 1 222 ? 19.566 -0.529 -5.200 1.00 93.06 222 TYR A N 1
ATOM 1742 C CA . TYR A 1 222 ? 19.310 -0.632 -6.637 1.00 93.06 222 TYR A CA 1
ATOM 1743 C C . TYR A 1 222 ? 19.842 0.582 -7.414 1.00 93.06 222 TYR A C 1
ATOM 1745 O O . TYR A 1 222 ? 19.450 0.794 -8.556 1.00 93.06 222 TYR A O 1
ATOM 1753 N N . ALA A 1 223 ? 20.768 1.362 -6.843 1.00 92.25 223 ALA A N 1
ATOM 1754 C CA . ALA A 1 223 ? 21.232 2.630 -7.420 1.00 92.25 223 ALA A CA 1
ATOM 1755 C C . ALA A 1 223 ? 21.747 2.536 -8.873 1.00 92.25 223 ALA A C 1
ATOM 1757 O O . ALA A 1 223 ? 21.706 3.525 -9.597 1.00 92.25 223 ALA A O 1
ATOM 1758 N N . GLU A 1 224 ? 22.237 1.370 -9.312 1.00 94.56 224 GLU A N 1
ATOM 1759 C CA . GLU A 1 224 ? 22.713 1.159 -10.690 1.00 94.56 224 GLU A CA 1
ATOM 1760 C C . GLU A 1 224 ? 21.587 1.089 -11.731 1.00 94.56 224 GLU A C 1
ATOM 1762 O O . GLU A 1 224 ? 21.837 1.309 -12.916 1.00 94.56 224 GLU A O 1
ATOM 1767 N N . VAL A 1 225 ? 20.369 0.748 -11.304 1.00 95.62 225 VAL A N 1
ATOM 1768 C CA . VAL A 1 225 ? 19.217 0.501 -12.185 1.00 95.62 225 VAL A CA 1
ATOM 1769 C C . VAL A 1 225 ? 17.978 1.321 -11.822 1.00 95.62 225 VAL A C 1
ATOM 1771 O O . VAL A 1 225 ? 16.986 1.283 -12.544 1.00 95.62 225 VAL A O 1
ATOM 1774 N N . GLU A 1 226 ? 18.024 2.039 -10.705 1.00 96.62 226 GLU A N 1
ATOM 1775 C CA . GLU A 1 226 ? 16.980 2.946 -10.247 1.00 96.62 226 GLU A CA 1
ATOM 1776 C C . GLU A 1 226 ? 16.901 4.206 -11.124 1.00 96.62 226 GLU A C 1
ATOM 1778 O O . GLU A 1 226 ? 17.890 4.644 -11.721 1.00 96.62 226 GLU A O 1
ATOM 1783 N N . LEU A 1 227 ? 15.717 4.820 -11.173 1.00 96.25 227 LEU A N 1
ATOM 1784 C CA . LEU A 1 227 ? 15.542 6.140 -11.767 1.00 96.25 227 LEU A CA 1
ATOM 1785 C C . LEU A 1 227 ? 16.435 7.166 -11.058 1.00 96.25 227 LEU A C 1
ATOM 1787 O O . LEU A 1 227 ? 16.526 7.197 -9.829 1.00 96.25 227 LEU A O 1
ATOM 1791 N N . SER A 1 228 ? 17.068 8.058 -11.825 1.00 95.38 228 SER A N 1
ATOM 1792 C CA . SER A 1 228 ? 17.880 9.110 -11.210 1.00 95.38 228 SER A CA 1
ATOM 1793 C C . SER A 1 228 ? 17.005 9.996 -10.307 1.00 95.38 228 SER A C 1
ATOM 1795 O O . SER A 1 228 ? 15.820 10.187 -10.607 1.00 95.38 228 SER A O 1
ATOM 1797 N N . PRO A 1 229 ? 17.546 10.573 -9.218 1.00 91.75 229 PRO A N 1
ATOM 1798 C CA . PRO A 1 229 ? 16.766 11.431 -8.325 1.00 91.75 229 PRO A CA 1
ATOM 1799 C C . PRO A 1 229 ? 16.052 12.585 -9.049 1.00 91.75 229 PRO A C 1
ATOM 1801 O O . PRO A 1 229 ? 14.940 12.955 -8.680 1.00 91.75 229 PRO A O 1
ATOM 1804 N N . GLU A 1 230 ? 16.657 13.115 -10.118 1.00 92.19 230 GLU A N 1
ATOM 1805 C CA . GLU A 1 230 ? 16.105 14.191 -10.950 1.00 92.19 230 GLU A CA 1
ATOM 1806 C C . GLU A 1 230 ? 14.890 13.759 -11.784 1.00 92.19 230 GLU A C 1
ATOM 1808 O O . GLU A 1 230 ? 14.119 14.614 -12.216 1.00 92.19 230 GLU A O 1
ATOM 1813 N N . VAL A 1 231 ? 14.717 12.455 -12.015 1.00 94.62 231 VAL A N 1
ATOM 1814 C CA . VAL A 1 231 ? 13.552 11.872 -12.694 1.00 94.62 231 VAL A CA 1
ATOM 1815 C C . VAL A 1 231 ? 12.534 11.383 -11.669 1.00 94.62 231 VAL A C 1
ATOM 1817 O O . VAL A 1 231 ? 11.354 11.715 -11.766 1.00 94.62 231 VAL A O 1
ATOM 1820 N N . LYS A 1 232 ? 12.986 10.627 -10.662 1.00 93.81 232 LYS A N 1
ATOM 1821 C CA . LYS A 1 232 ? 12.110 9.942 -9.709 1.00 93.81 232 LYS A CA 1
ATOM 1822 C C . LYS A 1 232 ? 11.294 10.907 -8.860 1.00 93.81 232 LYS A C 1
ATOM 1824 O O . LYS A 1 232 ? 10.082 10.750 -8.774 1.00 93.81 232 LYS A O 1
ATOM 1829 N N . ALA A 1 233 ? 11.931 11.920 -8.272 1.00 90.19 233 ALA A N 1
ATOM 1830 C CA . ALA A 1 233 ? 11.249 12.856 -7.381 1.00 90.19 233 ALA A CA 1
ATOM 1831 C C . ALA A 1 233 ? 10.080 13.606 -8.063 1.00 90.19 233 ALA A C 1
ATOM 1833 O O . ALA A 1 233 ? 8.959 13.516 -7.558 1.00 90.19 233 ALA A O 1
ATOM 1834 N N . PRO A 1 234 ? 10.261 14.288 -9.218 1.00 90.69 234 PRO A N 1
ATOM 1835 C CA . PRO A 1 234 ? 9.146 14.974 -9.876 1.00 90.69 234 PRO A CA 1
ATOM 1836 C C . PRO A 1 234 ? 8.090 14.011 -10.437 1.00 90.69 234 PRO A C 1
ATOM 1838 O O . PRO A 1 234 ? 6.906 14.347 -10.455 1.00 90.69 234 PRO A O 1
ATOM 1841 N N . ALA A 1 235 ? 8.488 12.813 -10.874 1.00 94.69 235 ALA A N 1
ATOM 1842 C CA . ALA A 1 235 ? 7.553 11.787 -11.322 1.00 94.69 235 ALA A CA 1
ATOM 1843 C C . ALA A 1 235 ? 6.665 11.272 -10.179 1.00 94.69 235 ALA A C 1
ATOM 1845 O O . ALA A 1 235 ? 5.442 11.211 -10.316 1.00 94.69 235 ALA A O 1
ATOM 1846 N N . ALA A 1 236 ? 7.265 10.959 -9.032 1.00 93.31 236 ALA A N 1
ATOM 1847 C CA . ALA A 1 236 ? 6.540 10.485 -7.865 1.00 93.31 236 ALA A CA 1
ATOM 1848 C C . ALA A 1 236 ? 5.634 11.574 -7.271 1.00 93.31 236 ALA A C 1
ATOM 1850 O O . ALA A 1 236 ? 4.507 11.276 -6.881 1.00 93.31 236 ALA A O 1
ATOM 1851 N N . GLU A 1 237 ? 6.060 12.844 -7.283 1.00 89.25 237 GLU A N 1
ATOM 1852 C CA . GLU A 1 237 ? 5.204 13.973 -6.895 1.00 89.25 237 GLU A CA 1
ATOM 1853 C C . GLU A 1 237 ? 3.975 14.094 -7.809 1.00 89.25 237 GLU A C 1
ATOM 1855 O O . GLU A 1 237 ? 2.852 14.260 -7.326 1.00 89.25 237 GLU A O 1
ATOM 1860 N N . ALA A 1 238 ? 4.168 13.978 -9.127 1.00 92.12 238 ALA A N 1
ATOM 1861 C CA . ALA A 1 238 ? 3.073 14.034 -10.090 1.00 92.12 238 ALA A CA 1
ATOM 1862 C C . ALA A 1 238 ? 2.067 12.888 -9.885 1.00 92.12 238 ALA A C 1
ATOM 1864 O O . ALA A 1 238 ? 0.856 13.134 -9.884 1.00 92.12 238 ALA A O 1
ATOM 1865 N N . LEU A 1 239 ? 2.553 11.663 -9.653 1.00 95.88 239 LEU A N 1
ATOM 1866 C CA . LEU A 1 239 ? 1.695 10.516 -9.358 1.00 95.88 239 LEU A CA 1
ATOM 1867 C C . LEU A 1 239 ? 0.958 10.695 -8.026 1.00 95.88 239 LEU A C 1
ATOM 1869 O O . LEU A 1 239 ? -0.251 10.478 -7.964 1.00 95.88 239 LEU A O 1
ATOM 1873 N N . LEU A 1 240 ? 1.653 11.135 -6.974 1.00 92.88 240 LEU A N 1
ATOM 1874 C CA . LEU A 1 240 ? 1.049 11.336 -5.658 1.00 92.88 240 LEU A CA 1
ATOM 1875 C C . LEU A 1 240 ? -0.065 12.389 -5.705 1.00 92.88 240 LEU A C 1
ATOM 1877 O O . LEU A 1 240 ? -1.142 12.169 -5.153 1.00 92.88 240 LEU A O 1
ATOM 1881 N N . SER A 1 241 ? 0.153 13.494 -6.424 1.00 89.38 241 SER A N 1
ATOM 1882 C CA . SER A 1 241 ? -0.870 14.520 -6.651 1.00 89.38 241 SER A CA 1
ATOM 1883 C C . SER A 1 241 ? -2.141 13.927 -7.264 1.00 89.38 241 SER A C 1
ATOM 1885 O O . SER A 1 241 ? -3.241 14.226 -6.799 1.00 89.38 241 SER A O 1
ATOM 1887 N N . LYS A 1 242 ? -2.005 13.084 -8.295 1.00 94.38 242 LYS A N 1
ATOM 1888 C CA . LYS A 1 242 ? -3.146 12.405 -8.925 1.00 94.38 242 LYS A CA 1
ATOM 1889 C C . LYS A 1 242 ? -3.813 11.420 -7.963 1.00 94.38 242 LYS A C 1
ATOM 1891 O O . LYS A 1 242 ? -5.036 11.405 -7.852 1.00 94.38 242 LYS A O 1
ATOM 1896 N N . ALA A 1 243 ? -3.024 10.653 -7.211 1.00 95.94 243 ALA A N 1
ATOM 1897 C CA . ALA A 1 243 ? -3.520 9.673 -6.250 1.00 95.94 243 ALA A CA 1
ATOM 1898 C C . ALA A 1 243 ? -4.407 10.306 -5.167 1.00 95.94 243 ALA A C 1
ATOM 1900 O O . ALA A 1 243 ? -5.473 9.772 -4.864 1.00 95.94 243 ALA A O 1
ATOM 1901 N N . PHE A 1 244 ? -4.018 11.467 -4.629 1.00 92.44 244 PHE A N 1
ATOM 1902 C CA . PHE A 1 244 ? -4.843 12.210 -3.672 1.00 92.44 244 PHE A CA 1
ATOM 1903 C C . PHE A 1 244 ? -6.157 12.694 -4.286 1.00 92.44 244 PHE A C 1
ATOM 1905 O O . PHE A 1 244 ? -7.200 12.591 -3.641 1.00 92.44 244 PHE A O 1
ATOM 1912 N N . GLU A 1 245 ? -6.130 13.215 -5.516 1.00 92.56 245 GLU A N 1
ATOM 1913 C CA . GLU A 1 245 ? -7.340 13.634 -6.237 1.00 92.56 245 GLU A CA 1
ATOM 1914 C C . GLU A 1 245 ? -8.289 12.444 -6.462 1.00 92.56 245 GLU A C 1
ATOM 1916 O O . GLU A 1 245 ? -9.483 12.528 -6.161 1.00 92.56 245 GLU A O 1
ATOM 1921 N N . TRP A 1 246 ? -7.759 11.303 -6.907 1.00 96.94 246 TRP A N 1
ATOM 1922 C CA . TRP A 1 246 ? -8.528 10.075 -7.106 1.00 96.94 246 TRP A CA 1
ATOM 1923 C C . TRP A 1 246 ? -9.118 9.537 -5.803 1.00 96.94 246 TRP A C 1
ATOM 1925 O O . TRP A 1 246 ? -10.317 9.259 -5.753 1.00 96.94 246 TRP A O 1
ATOM 1935 N N . ALA A 1 247 ? -8.314 9.438 -4.743 1.00 95.38 247 ALA A N 1
ATOM 1936 C CA . ALA A 1 247 ? -8.750 8.962 -3.436 1.00 95.38 247 ALA A CA 1
ATOM 1937 C C . ALA A 1 247 ? -9.870 9.834 -2.859 1.00 95.38 247 ALA A C 1
ATOM 1939 O O . ALA A 1 247 ? -10.925 9.327 -2.483 1.00 95.38 247 ALA A O 1
ATOM 1940 N N . ARG A 1 248 ? -9.688 11.159 -2.878 1.00 92.56 248 ARG A N 1
ATOM 1941 C CA . ARG A 1 248 ? -10.699 12.129 -2.434 1.00 92.56 248 ARG A CA 1
ATOM 1942 C C . ARG A 1 248 ? -11.990 12.041 -3.234 1.00 92.56 248 ARG A C 1
ATOM 1944 O O . ARG A 1 248 ? -13.069 12.151 -2.657 1.00 92.56 248 ARG A O 1
ATOM 1951 N N . SER A 1 249 ? -11.902 11.788 -4.541 1.00 95.00 249 SER A N 1
ATOM 1952 C CA . SER A 1 249 ? -13.091 11.629 -5.386 1.00 95.00 249 SER A CA 1
ATOM 1953 C C . SER A 1 249 ? -13.970 10.437 -4.990 1.00 95.00 249 SER A C 1
ATOM 1955 O O . SER A 1 249 ? -15.139 10.420 -5.357 1.00 95.00 249 SER A O 1
ATOM 1957 N N . MET A 1 250 ? -13.430 9.469 -4.236 1.00 96.81 250 MET A N 1
ATOM 1958 C CA . MET A 1 250 ? -14.157 8.305 -3.715 1.00 96.81 250 MET A CA 1
ATOM 1959 C C . MET A 1 250 ? -14.685 8.493 -2.288 1.00 96.81 250 MET A C 1
ATOM 1961 O O . MET A 1 250 ? -15.186 7.536 -1.706 1.00 96.81 250 MET A O 1
ATOM 1965 N N . GLY A 1 251 ? -14.579 9.693 -1.711 1.00 93.06 251 GLY A N 1
ATOM 1966 C CA . GLY A 1 251 ? -15.241 10.039 -0.451 1.00 93.06 251 GLY A CA 1
ATOM 1967 C C . GLY A 1 251 ? -14.956 9.132 0.755 1.00 93.06 251 GLY A C 1
ATOM 1968 O O . GLY A 1 251 ? -15.910 8.804 1.468 1.00 93.06 251 GLY A O 1
ATOM 1969 N N . PRO A 1 252 ? -13.707 8.691 1.021 1.00 93.25 252 PRO A N 1
ATOM 1970 C CA . PRO A 1 252 ? -13.444 7.829 2.163 1.00 93.25 252 PRO A CA 1
ATOM 1971 C C . PRO A 1 252 ? -13.704 8.540 3.492 1.00 93.25 252 PRO A C 1
ATOM 1973 O O . PRO A 1 252 ? -13.402 9.727 3.687 1.00 93.25 252 PRO A O 1
ATOM 1976 N N . ILE A 1 253 ? -14.250 7.786 4.444 1.00 89.44 253 ILE A N 1
ATOM 1977 C CA . ILE A 1 253 ? -14.434 8.266 5.817 1.00 89.44 253 ILE A CA 1
ATOM 1978 C C . ILE A 1 253 ? -13.110 8.248 6.593 1.00 89.44 253 ILE A C 1
ATOM 1980 O O . ILE A 1 253 ? -12.952 9.004 7.554 1.00 89.44 253 ILE A O 1
ATOM 1984 N N . GLN A 1 254 ? -12.163 7.409 6.164 1.00 91.69 254 GLN A N 1
ATOM 1985 C CA . GLN A 1 254 ? -10.832 7.268 6.742 1.00 91.69 254 GLN A CA 1
ATOM 1986 C C . GLN A 1 254 ? -9.883 8.368 6.234 1.00 91.69 254 GLN A C 1
ATOM 1988 O O . GLN A 1 254 ? -10.060 8.864 5.118 1.00 91.69 254 GLN A O 1
ATOM 1993 N N . PRO A 1 255 ? -8.844 8.723 7.006 1.00 91.44 255 PRO A N 1
ATOM 1994 C CA . PRO A 1 255 ? -7.792 9.617 6.541 1.00 91.44 255 PRO A CA 1
ATOM 1995 C C . PRO A 1 255 ? -7.023 9.072 5.338 1.00 91.44 255 PRO A C 1
ATOM 1997 O O . PRO A 1 255 ? -6.777 7.866 5.243 1.00 91.44 255 PRO A O 1
ATOM 2000 N N . ILE A 1 256 ? -6.570 9.986 4.480 1.00 90.50 256 ILE A N 1
ATOM 2001 C CA . ILE A 1 256 ? -5.665 9.712 3.363 1.00 90.50 256 ILE A CA 1
ATOM 2002 C C . ILE A 1 256 ? -4.275 10.271 3.696 1.00 90.50 256 ILE A C 1
ATOM 2004 O O . ILE A 1 256 ? -4.145 11.440 4.053 1.00 90.50 256 ILE A O 1
ATOM 2008 N N . THR A 1 257 ? -3.225 9.464 3.581 1.00 88.75 257 THR A N 1
ATOM 2009 C CA . THR A 1 257 ? -1.839 9.789 3.951 1.00 88.75 257 THR A CA 1
ATOM 2010 C C . THR A 1 257 ? -0.841 9.356 2.875 1.00 88.75 257 THR A C 1
ATOM 2012 O O . THR A 1 257 ? -1.216 8.741 1.880 1.00 88.75 257 THR A O 1
ATOM 2015 N N . ALA A 1 258 ? 0.440 9.676 3.077 1.00 88.75 258 ALA A N 1
ATOM 2016 C CA . ALA A 1 258 ? 1.561 9.163 2.290 1.00 88.75 258 ALA A CA 1
ATOM 2017 C C . ALA A 1 258 ? 2.767 8.899 3.212 1.00 88.75 258 ALA A C 1
ATOM 2019 O O . ALA A 1 258 ? 3.038 9.700 4.111 1.00 88.75 258 ALA A O 1
ATOM 2020 N N . GLY A 1 259 ? 3.478 7.791 3.001 1.00 82.19 259 GLY A N 1
ATOM 2021 C CA . GLY A 1 259 ? 4.665 7.380 3.757 1.00 82.19 259 GLY A CA 1
ATOM 2022 C C . GLY A 1 259 ? 5.932 8.087 3.285 1.00 82.19 259 GLY A C 1
ATOM 2023 O O . GLY A 1 259 ? 6.748 7.516 2.580 1.00 82.19 259 GLY A O 1
ATOM 2024 N N . VAL A 1 260 ? 6.096 9.348 3.646 1.00 75.25 260 VAL A N 1
ATOM 2025 C CA . VAL A 1 260 ? 7.178 10.223 3.175 1.00 75.25 260 VAL A CA 1
ATOM 2026 C C . VAL A 1 260 ? 8.585 9.810 3.675 1.00 75.25 260 VAL A C 1
ATOM 2028 O O . VAL A 1 260 ? 8.747 9.449 4.837 1.00 75.25 260 VAL A O 1
ATOM 2031 N N . TRP A 1 261 ? 9.613 9.861 2.809 1.00 65.38 261 TRP A N 1
ATOM 2032 C CA . TRP A 1 261 ? 10.979 9.347 3.087 1.00 65.38 261 TRP A CA 1
ATOM 2033 C C . TRP A 1 261 ? 11.977 10.404 3.587 1.00 65.38 261 TRP A C 1
ATOM 2035 O O . TRP A 1 261 ? 12.819 10.123 4.441 1.00 65.38 261 TRP A O 1
ATOM 2045 N N . SER A 1 262 ? 11.926 11.617 3.033 1.00 62.91 262 SER A N 1
ATOM 2046 C CA . SER A 1 262 ? 12.968 12.639 3.198 1.00 62.91 262 SER A CA 1
ATOM 2047 C C . SER A 1 262 ? 12.425 13.958 3.774 1.00 62.91 262 SER A C 1
ATOM 2049 O O . SER A 1 262 ? 11.263 14.307 3.581 1.00 62.91 262 SER A O 1
ATOM 2051 N N . GLY A 1 263 ? 13.266 14.730 4.467 1.00 58.25 263 GLY A N 1
ATOM 2052 C CA . GLY A 1 263 ? 12.915 16.051 5.014 1.00 58.25 263 GLY A CA 1
ATOM 2053 C C . GLY A 1 263 ? 13.269 16.207 6.494 1.00 58.25 263 GLY A C 1
ATOM 2054 O O . GLY A 1 263 ? 13.394 15.219 7.216 1.00 58.25 263 GLY A O 1
ATOM 2055 N N . ASP A 1 264 ? 13.461 17.450 6.946 1.00 55.22 264 ASP A N 1
ATOM 2056 C CA . ASP A 1 264 ? 13.533 17.757 8.377 1.00 55.22 264 ASP A CA 1
ATOM 2057 C C . ASP A 1 264 ? 12.116 18.036 8.894 1.00 55.22 264 ASP A C 1
ATOM 2059 O O . ASP A 1 264 ? 11.512 19.075 8.634 1.00 55.22 264 ASP A O 1
ATOM 2063 N N . TRP A 1 265 ? 11.574 17.074 9.637 1.00 57.81 265 TRP A N 1
ATOM 2064 C CA . TRP A 1 265 ? 10.224 17.121 10.202 1.00 57.81 265 TRP A CA 1
ATOM 2065 C C . TRP A 1 265 ? 10.049 18.202 11.282 1.00 57.81 265 TRP A C 1
ATOM 2067 O O . TRP A 1 265 ? 8.923 18.468 11.703 1.00 57.81 265 TRP A O 1
ATOM 2077 N N . GLY A 1 266 ? 11.146 18.815 11.743 1.00 52.06 266 GLY A N 1
ATOM 2078 C CA . GLY A 1 266 ? 11.146 19.950 12.663 1.00 52.06 266 GLY A CA 1
ATOM 2079 C C . GLY A 1 266 ? 11.060 21.319 11.981 1.00 52.06 266 GLY A C 1
ATOM 2080 O O . GLY A 1 266 ? 10.759 22.299 12.665 1.00 52.06 266 GLY A O 1
ATOM 2081 N N . ASP A 1 267 ? 11.287 21.398 10.664 1.00 56.34 267 ASP A N 1
ATOM 2082 C CA . ASP A 1 267 ? 11.267 22.647 9.896 1.00 56.34 267 ASP A CA 1
ATOM 2083 C C . ASP A 1 267 ? 10.434 22.507 8.606 1.00 56.34 267 ASP A C 1
ATOM 2085 O O . ASP A 1 267 ? 10.954 22.062 7.576 1.00 56.34 267 ASP A O 1
ATOM 2089 N N . PRO A 1 268 ? 9.157 22.944 8.629 1.00 54.97 268 PRO A N 1
ATOM 2090 C CA . PRO A 1 268 ? 8.240 22.902 7.490 1.00 54.97 268 PRO A CA 1
ATOM 2091 C C . PRO A 1 268 ? 8.762 23.507 6.180 1.00 54.97 268 PRO A C 1
ATOM 2093 O O . PRO A 1 268 ? 8.223 23.173 5.125 1.00 54.97 268 PRO A O 1
ATOM 2096 N N . GLU A 1 269 ? 9.763 24.395 6.220 1.00 52.16 269 GLU A N 1
ATOM 2097 C CA . GLU A 1 269 ? 10.329 25.034 5.023 1.00 52.16 269 GLU A CA 1
ATOM 2098 C C . GLU A 1 269 ? 11.372 24.170 4.295 1.00 52.16 269 GLU A C 1
ATOM 2100 O O . GLU A 1 269 ? 11.675 24.419 3.129 1.00 52.16 269 GLU A O 1
ATOM 2105 N N . THR A 1 270 ? 11.909 23.139 4.951 1.00 52.19 270 THR A N 1
ATOM 2106 C CA . THR A 1 270 ? 12.924 22.226 4.379 1.00 52.19 270 THR A CA 1
ATOM 2107 C C . THR A 1 270 ? 12.328 20.955 3.784 1.00 52.19 270 THR A C 1
ATOM 2109 O O . THR A 1 270 ? 13.026 20.120 3.203 1.00 52.19 270 THR A O 1
ATOM 2112 N N . ILE A 1 271 ? 11.023 20.797 3.955 1.00 55.66 271 ILE A N 1
ATOM 2113 C CA . ILE A 1 271 ? 10.292 19.623 3.551 1.00 55.66 271 ILE A CA 1
ATOM 2114 C C . ILE A 1 271 ? 10.049 19.708 2.030 1.00 55.66 271 ILE A C 1
ATOM 2116 O O . ILE A 1 271 ? 9.542 20.714 1.534 1.00 55.66 271 ILE A O 1
ATOM 2120 N N . CYS A 1 272 ? 10.442 18.670 1.276 1.00 52.81 272 CYS A N 1
ATOM 2121 C CA . CYS A 1 272 ? 10.240 18.581 -0.181 1.00 52.81 272 CYS A CA 1
ATOM 2122 C C . CYS A 1 272 ? 8.768 18.857 -0.555 1.00 52.81 272 CYS A C 1
ATOM 2124 O O . CYS A 1 272 ? 7.886 18.625 0.263 1.00 52.81 272 CYS A O 1
ATOM 2126 N N . SER A 1 273 ? 8.459 19.310 -1.774 1.00 58.12 273 SER A N 1
ATOM 2127 C CA . SER A 1 273 ? 7.078 19.572 -2.241 1.00 58.12 273 SER A CA 1
ATOM 2128 C C . SER A 1 273 ? 6.121 18.397 -2.012 1.00 58.12 273 SER A C 1
ATOM 2130 O O . SER A 1 273 ? 4.947 18.599 -1.703 1.00 58.12 273 SER A O 1
ATOM 2132 N N . ILE A 1 274 ? 6.639 17.173 -2.096 1.00 55.88 274 ILE A N 1
ATOM 2133 C CA . ILE A 1 274 ? 5.908 15.934 -1.824 1.00 55.88 274 ILE A CA 1
ATOM 2134 C C . ILE A 1 274 ? 5.581 15.731 -0.332 1.00 55.88 274 ILE A C 1
ATOM 2136 O O . ILE A 1 274 ? 4.613 15.061 0.011 1.00 55.88 274 ILE A O 1
ATOM 2140 N N . ASN A 1 275 ? 6.332 16.396 0.544 1.00 51.44 275 ASN A N 1
ATOM 2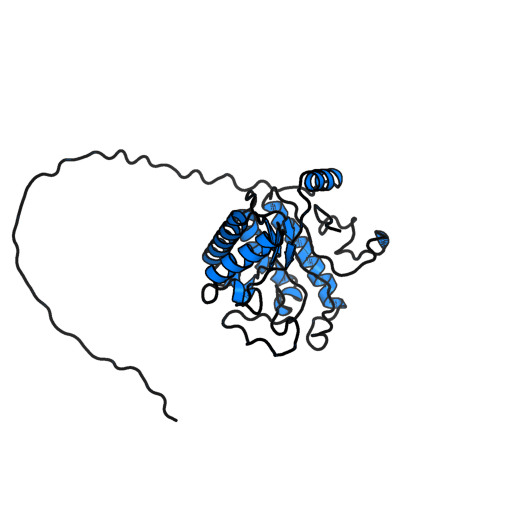141 C CA . ASN A 1 275 ? 6.284 16.268 1.996 1.00 51.44 275 ASN A CA 1
ATOM 2142 C C . ASN A 1 275 ? 5.727 17.562 2.665 1.00 51.44 275 ASN A C 1
ATOM 2144 O O . ASN A 1 275 ? 5.334 17.548 3.833 1.00 51.44 275 ASN A O 1
ATOM 2148 N N . ALA A 1 276 ? 5.697 18.701 1.953 1.00 51.03 276 ALA A N 1
ATOM 2149 C CA . ALA A 1 276 ? 5.477 20.034 2.519 1.00 51.03 276 ALA A CA 1
ATOM 2150 C C . ALA A 1 276 ? 4.005 20.294 2.910 1.00 51.03 276 ALA A C 1
ATOM 2152 O O . ALA A 1 276 ? 3.107 20.076 2.089 1.00 51.03 276 ALA A O 1
ATOM 2153 N N . PRO A 1 277 ? 3.727 20.892 4.090 1.00 47.75 277 PRO A N 1
ATOM 2154 C CA . PRO A 1 277 ? 2.372 21.284 4.517 1.00 47.75 277 PRO A CA 1
ATOM 2155 C C . PRO A 1 277 ? 1.632 22.208 3.548 1.00 47.75 277 PRO A C 1
ATOM 2157 O O . PRO A 1 277 ? 0.395 22.208 3.478 1.00 47.75 277 PRO A O 1
ATOM 2160 N N . SER A 1 278 ? 2.409 22.994 2.803 1.00 45.03 278 SER A N 1
ATOM 2161 C CA . SER A 1 278 ? 1.954 23.964 1.816 1.00 45.03 278 SER A CA 1
ATOM 2162 C C . SER A 1 278 ? 1.567 23.342 0.477 1.00 45.03 278 SER A C 1
ATOM 2164 O O . SER A 1 278 ? 0.929 24.039 -0.310 1.00 45.03 278 SER A O 1
ATOM 2166 N N . CYS A 1 279 ? 1.892 22.068 0.208 1.00 47.28 279 CYS A N 1
ATOM 2167 C CA . CYS A 1 279 ? 1.464 21.402 -1.016 1.00 47.28 279 CYS A CA 1
ATOM 2168 C C . CYS A 1 279 ? -0.048 21.139 -0.950 1.00 47.28 279 CYS A C 1
ATOM 2170 O O . CYS A 1 279 ? -0.501 20.276 -0.193 1.00 47.28 279 CYS A O 1
ATOM 2172 N N . PRO A 1 280 ? -0.879 21.854 -1.729 1.00 46.38 280 PRO A N 1
ATOM 2173 C CA . PRO A 1 280 ? -2.329 21.699 -1.651 1.00 46.38 280 PRO A CA 1
ATOM 2174 C C . PRO A 1 280 ? -2.779 20.320 -2.147 1.00 46.38 280 PRO A C 1
ATOM 2176 O O . PRO A 1 280 ? -3.878 19.877 -1.822 1.00 46.38 280 PRO A O 1
ATOM 2179 N N . LYS A 1 281 ? -1.923 19.659 -2.938 1.00 43.91 281 LYS A N 1
ATOM 2180 C CA . LYS A 1 281 ? -2.232 18.443 -3.685 1.00 43.91 281 LYS A CA 1
ATOM 2181 C C . LYS A 1 281 ? -1.748 17.161 -3.010 1.00 43.91 281 LYS A C 1
ATOM 2183 O O . LYS A 1 281 ? -2.431 16.155 -3.132 1.00 43.91 281 LYS A O 1
ATOM 2188 N N . CYS A 1 282 ? -0.647 17.213 -2.259 1.00 46.75 282 CYS A N 1
ATOM 2189 C CA . CYS A 1 282 ? 0.035 16.020 -1.736 1.00 46.75 282 CYS A CA 1
ATOM 2190 C C . CYS A 1 282 ? -0.034 15.866 -0.210 1.00 46.75 282 CYS A C 1
ATOM 2192 O O . CYS A 1 282 ? 0.560 14.942 0.337 1.00 46.75 282 CYS A O 1
ATOM 2194 N N . PHE A 1 283 ? -0.715 16.769 0.502 1.00 54.72 283 PHE A N 1
ATOM 2195 C CA . PHE A 1 283 ? -0.707 16.718 1.961 1.00 54.72 283 PHE A CA 1
ATOM 2196 C C . PHE A 1 283 ? -1.746 15.747 2.530 1.00 54.72 283 PHE A C 1
ATOM 2198 O O . PHE A 1 283 ? -2.918 15.774 2.139 1.00 54.72 283 PHE A O 1
ATOM 2205 N N . ALA A 1 284 ? -1.279 14.941 3.484 1.00 57.00 284 ALA A N 1
ATOM 2206 C CA . ALA A 1 284 ? -2.036 13.955 4.234 1.00 57.00 284 ALA A CA 1
ATOM 2207 C C . ALA A 1 284 ? -3.112 14.595 5.126 1.00 57.00 284 ALA A C 1
ATOM 2209 O O . ALA A 1 284 ? -2.894 15.641 5.736 1.00 57.00 284 ALA A O 1
ATOM 2210 N N . ASP A 1 285 ? -4.249 13.919 5.261 1.00 51.38 285 ASP A N 1
ATOM 2211 C CA . ASP A 1 285 ? -5.285 14.274 6.228 1.00 51.38 285 ASP A CA 1
ATOM 2212 C C . ASP A 1 285 ? -4.837 13.966 7.666 1.00 51.38 285 ASP A C 1
ATOM 2214 O O . ASP A 1 285 ? -5.430 14.492 8.594 1.00 51.38 285 ASP A O 1
ATOM 2218 N N . VAL A 1 286 ? -3.799 13.141 7.873 1.00 49.19 286 VAL A N 1
ATOM 2219 C CA . VAL A 1 286 ? -3.169 12.872 9.180 1.00 49.19 286 VAL A CA 1
ATOM 2220 C C . VAL A 1 286 ? -1.654 12.724 9.003 1.00 49.19 286 VAL A C 1
ATOM 2222 O O . VAL A 1 286 ? -1.201 11.916 8.197 1.00 49.19 286 VAL A O 1
ATOM 2225 N N . GLN A 1 287 ? -0.857 13.461 9.783 1.00 42.66 287 GLN A N 1
ATOM 2226 C CA . GLN A 1 287 ? 0.570 13.163 9.956 1.00 42.66 287 GLN A CA 1
ATOM 2227 C C . GLN A 1 287 ? 0.718 12.122 11.068 1.00 42.66 287 GLN A C 1
ATOM 2229 O O . GLN A 1 287 ? 0.416 12.404 12.227 1.00 42.66 287 GLN A O 1
ATOM 2234 N N . LEU A 1 288 ? 1.153 10.915 10.712 1.00 39.31 288 LEU A N 1
ATOM 2235 C CA . LEU A 1 288 ? 1.548 9.899 11.683 1.00 39.31 288 LEU A CA 1
ATOM 2236 C C . LEU A 1 288 ? 3.040 10.104 11.966 1.00 39.31 288 LEU A C 1
ATOM 2238 O O . LEU A 1 288 ? 3.870 9.835 11.103 1.00 39.31 288 LEU A O 1
ATOM 2242 N N . SER A 1 289 ? 3.345 10.678 13.132 1.00 33.31 289 SER A N 1
ATOM 2243 C CA . SER A 1 289 ? 4.708 10.874 13.649 1.00 33.31 289 SER A CA 1
ATOM 2244 C C . SER A 1 289 ? 5.291 9.598 14.236 1.00 33.31 289 SER A C 1
ATOM 2246 O O . SER A 1 289 ? 4.526 8.937 14.980 1.00 33.31 289 SER A O 1
#

Sequence (289 aa):
MAYARPPTSGPGEAVTARCSSVVTALAAVAALSGCGTSESAPPPEPRDRGTVEEAQTWYAAQPWLVGANFVPSTAVNQLEMWQEATYDEETIDRELAWAAEIGFNTMRVFLHDLVWKADPEGYLRRIDRFLGVADRHGIRVMLVFFDGVWNPFPVAGEQPEPTPHVHNSQWVQSPGAEILEDLNRHDELEAYVKGVIGRFHDDSRVVVWDLFNEPDNQNFAYAEVELSPEVKAPAAEALLSKAFEWARSMGPIQPITAGVWSGDWGDPETICSINAPSCPKCFADVQLS

Solvent-accessible surface area (backbone atoms only — not comparable to full-atom values): 17040 Å² total; per-residue (Å²): 136,85,89,84,80,84,90,86,86,84,91,86,82,92,82,82,87,81,90,81,90,82,90,82,81,89,77,87,75,83,72,82,78,74,81,72,73,80,73,73,75,78,77,58,60,65,46,78,87,62,50,72,66,56,26,50,52,55,55,72,72,47,73,88,83,36,64,48,80,56,73,46,97,90,30,67,31,49,62,38,46,60,32,84,93,54,50,53,64,70,60,42,47,53,52,46,44,54,41,30,75,78,64,30,40,31,35,39,35,61,50,42,57,65,49,38,73,74,38,50,70,62,37,53,52,50,50,52,49,50,45,56,48,33,45,78,46,60,26,31,32,29,44,27,47,26,31,33,48,60,40,47,75,58,70,86,71,88,69,75,79,73,48,86,96,45,84,68,61,54,26,49,18,21,67,23,49,83,44,43,71,35,74,86,46,46,68,74,48,47,62,53,52,34,52,54,43,54,73,46,23,83,43,79,45,46,58,34,38,27,55,29,36,24,48,63,46,69,38,75,95,38,54,92,79,45,70,54,68,87,51,33,38,63,31,35,41,55,46,44,31,51,50,43,54,44,46,26,48,26,29,46,78,46,46,47,28,59,44,72,71,71,60,50,92,89,39,72,87,62,26,45,69,66,61,14,84,81,29,90,53,46,54,47,31,46,88,87,128

Secondary structure (DSSP, 8-state):
----PPP--------------------------------PPPPPPP-PPPPHHHHHHHHHTS----EEEE--TT-SSHHHHHSTTT--HHHHHHHHHHHHHTT--EEEEE--HHHHHH-HHHHHHHHHHHHHHHHHTT-EEEEEEEE-SSBS----SSPPPPPTT-TTTT-B-BS-HHHHS-TTTGGGGHHHHHHHHHHHTT-TTEEEEEEEESTT---GGGTTTSPPHHHHHHHHHHHHHHHHHHHHHT--SS-EEEE---S-TT-TTSS-TTT-TT-TTT--SS---

pLDDT: mean 82.17, std 23.08, range [27.3, 98.94]

Nearest PDB structures (foldseek):
  6t6g-assembly1_AAA  TM=5.740E-01  e=9.051E-05  Bacteroides salyersiae
  4eiv-assembly1_A  TM=5.104E-01  e=3.816E-01  Toxoplasma gondii
  3qyq-assembly2_D  TM=5.097E-01  e=4.300E-01  Toxoplasma gondii ME49
  3qyq-assembly1_A  TM=5.071E-01  e=4.051E-01  Toxoplasma gondii ME49
  3qyq-assembly1_C  TM=4.901E-01  e=1.504E+00  Toxoplasma gondii ME49

Radius of gyration: 24.71 Å; Cα contacts (8 Å, |Δi|>4): 446; chains: 1; bounding box: 73×71×51 Å

Foldseek 3Di:
DDDDDDDDDDDDDDDDDDDDDDDDDDDDDPDPPPPPPPPPPDFAAFAAQADPVLQVVLVVPDDPADEEADDFPQDLEQLQCQAPVRPDLPSLLVVLLVRLVVPHQEYEYEHAPVSCVVPVPSSLVSVVSSLVSNVVSNHAYAYEYWEQEDALDDDHDDFDDADPPDPSRGYYTHPHPVQLLDLVNLVVCLCVLLSNCLSCLEPPSHAEYAYYAAQQDCHVVCVVPHDDSVRRVVSSLSSLLVSQSSNSNRNHPHKYHHNHDDFDPVDLVGAPLLGHPPNSRRHTSYDDD

=== Feature glossary ===
A reading guide for the features in this record.

Start from the sequence.

  · Sequence gives the chain of amino acids in standard one-letter code (A=alanine, C=cysteine, …, Y=tyrosine), read N→C. It is the only feature that is directly encoded by the gene; all structural features are derived from the folded form of this sequence.

Fold it, and you get atomic coordinates and the backbone conformation that goes with them.

  · The mmCIF table is the protein's shape written out atom by atom. For each backbone N, Cα, C, and carbonyl O, it records an (x, y, z) coordinate triple in Å plus the residue type, chain letter, and residue number.

  · Backbone dihedral angles. Every residue except chain termini has a φ (preceding-C → N → Cα → C) and a ψ (N → Cα → C → next-N). They are reported in degrees following the IUPAC sign convention. Secondary structure is essentially a statement about which (φ, ψ) basin each residue occupies.

  · DSSP 8-state secondary structure assigns each residue one of H (α-helix), G (3₁₀-helix), I (π-helix), E (extended β-strand), B (isolated β-bridge), T (hydrogen-bonded turn), S (bend), or '-' (coil). The assignment is computed from backbone hydrogen-bond geometry via the Kabsch–Sander algorithm.

  · P-SEA three-state annotation labels each residue as helix, strand, or coil based purely on the geometry of the Cα trace. It serves as a fallback when the full backbone (and thus DSSP) is unavailable.

Summarize the fold with a handful of shape descriptors and a per-residue structural alphabet.

  · Radius of gyration (Rg) is the root-mean-square distance of Cα atoms from their centroid — a single number for overall size and compactness. A globular domain of N residues has Rg ≈ 2.2·N^0.38 Å; an extended or disordered chain has a much larger Rg. The Cα contact count is the number of residue pairs whose Cα atoms are within 8 Å and are more than four positions apart in sequence — a standard proxy for tertiary packing density. The bounding box is the smallest axis-aligned box enclosing all Cα atoms.

  · Foldseek's 3Di representation compresses backbone geometry into a per-residue letter drawn from a learned twenty-state alphabet. It captures the tertiary interaction pattern around each residue — which residues are packed against it in space, regardless of where they are in sequence.

  · Accessible surface area quantifies burial. A residue with SASA near zero is packed into the hydrophobic core; one with SASA >100 Å² sits on the surface. Computed here via the Shrake–Rupley numerical algorithm with a 1.4 Å probe.

Ask how reliable the model is.

  · For AlphaFold models, the B-factor field carries pLDDT — the model's own estimate of local accuracy on a 0–100 scale. Regions with pLDDT<50 should be treated as essentially unmodeled; they often correspond to intrinsically disordered segments.

  · For experimental (PDB) structures, the B-factor (temperature factor) quantifies the positional spread of each atom in the crystal — a combination of thermal vibration and static disorder — in units of Å². High B-factors mark flexible loops or poorly resolved regions; low B-factors mark the rigid, well-ordered core.

  · PAE(i, j) answers: if I align the predicted and true structures on residue i, how far off (in Å) do I expect residue j to be? A block-diagonal PAE matrix with low values on the blocks and high values off-diagonal is the signature of a multi-domain protein with confidently predicted domains but uncertain inter-domain orientation.

Place it in context: what it resembles, what it is annotated as, and how it looks.

  · Structural nearest neighbors (via Foldseek easy-search vs the PDB). Reported per hit: target PDB id, E-value, and alignment TM-score. A TM-score above ~0.5 is the conventional threshold for 'same fold'.

  · Functional annotations link the protein to curated databases. InterPro entries identify conserved domains and families by matching the sequence against member-database signatures (Pfam, PROSITE, CDD, …). Gene Ontology (GO) terms describe molecular function, biological process, and cellular component in a controlled vocabulary. CATH places the structure in a hierarchical fold classification (Class/Architecture/Topology/Homologous-superfamily). The organism is the source species.

  · Plot images: a contact map (which residues are close in 3D, as an N×N binary image), a Ramachandran scatter (backbone torsion angles, revealing secondary-structure composition at a glance), and — for AlphaFold structures — a PAE heatmap (pairwise prediction confidence).

  · Structure images are PyMOL renders from six orthogonal camera directions. Cartoon representation draws helices as coils and strands as arrows; sticks shows the backbone as bonds; surface shows the solvent-excluded envelope. Rainbow coloring maps sequence position to hue (blue→red, N→C); chain coloring assigns a distinct color per polypeptide.